Protein AF-T0T9R7-F1 (afdb_monomer_lite)

pLDDT: mean 91.89, std 12.06, range [46.31, 98.69]

Secondary structure (DSSP, 8-state):
--------------PPPP-PPPPPTHHHHHHHHHHHHHS-TTSS-SHHHHHHHHHHTTTBS-THHHHHHHTTS-GGGS-SHHHHHHHHHHTBTB-HHHHHHHHTTS-GGGS-SHHHHHHHHHHTBTB-HHHHHHHTSSS-GGGS-SHHHHHHHHHHTBSEE-HHHHHHHT-STTTT-SHHHHHHHHHHHEEPPPHHHHTT-

Radius of gyration: 20.6 Å; chains: 1; bounding box: 51×52×62 Å

Structure (mmCIF, N/CA/C/O backbone):
data_AF-T0T9R7-F1
#
_entry.id   AF-T0T9R7-F1
#
loop_
_atom_site.group_PDB
_atom_site.id
_atom_site.type_symbol
_atom_site.label_atom_id
_atom_site.label_alt_id
_atom_site.label_comp_id
_atom_site.label_asym_id
_atom_site.label_entity_id
_atom_site.label_seq_id
_atom_site.pdbx_PDB_ins_code
_atom_site.Cartn_x
_atom_site.Cartn_y
_atom_site.Cartn_z
_atom_site.occupancy
_atom_site.B_iso_or_equiv
_atom_site.auth_seq_id
_atom_site.auth_comp_id
_atom_site.auth_asym_id
_atom_site.auth_atom_id
_atom_site.pdbx_PDB_model_num
ATOM 1 N N . MET A 1 1 ? -34.522 -37.144 38.563 1.00 46.31 1 MET A N 1
ATOM 2 C CA . MET A 1 1 ? -33.228 -36.904 37.881 1.00 46.31 1 MET A CA 1
ATOM 3 C C . MET A 1 1 ? -33.306 -37.429 36.455 1.00 46.31 1 MET A C 1
ATOM 5 O O . MET A 1 1 ? -33.154 -38.627 36.286 1.00 46.31 1 MET A O 1
ATOM 9 N N . LYS A 1 2 ? -33.627 -36.584 35.468 1.00 49.97 2 LYS A N 1
ATOM 10 C CA . LYS A 1 2 ? -33.541 -36.841 34.011 1.00 49.97 2 LYS A CA 1
ATOM 11 C C . LYS A 1 2 ? -34.218 -35.650 33.333 1.00 49.97 2 LYS A C 1
ATOM 13 O O . LYS A 1 2 ? -35.428 -35.674 33.268 1.00 49.97 2 LYS A O 1
ATOM 18 N N . PHE A 1 3 ? -33.479 -34.595 32.991 1.00 49.88 3 PHE A N 1
ATOM 19 C CA . PHE A 1 3 ? -33.819 -33.540 32.008 1.00 49.88 3 PHE A CA 1
ATOM 20 C C . PHE A 1 3 ? -32.770 -32.426 32.149 1.00 49.88 3 PHE A C 1
ATOM 22 O O . PHE A 1 3 ? -33.043 -31.376 32.715 1.00 49.88 3 PHE A O 1
ATOM 29 N N . LEU A 1 4 ? -31.522 -32.691 31.747 1.00 50.97 4 LEU A N 1
ATOM 30 C CA . LEU A 1 4 ? -30.461 -31.671 31.783 1.00 50.97 4 LEU A CA 1
ATOM 31 C C . LEU A 1 4 ? -29.309 -31.976 30.810 1.00 50.97 4 LEU A C 1
ATOM 33 O O . LEU A 1 4 ? -28.155 -31.745 31.128 1.00 50.97 4 LEU A O 1
ATOM 37 N N . ILE A 1 5 ? -29.593 -32.550 29.635 1.00 56.38 5 ILE A N 1
ATOM 38 C CA . ILE A 1 5 ? -28.586 -32.744 28.575 1.00 56.38 5 ILE A CA 1
ATOM 39 C C . ILE A 1 5 ? -29.310 -32.733 27.220 1.00 56.38 5 ILE A C 1
ATOM 41 O O . ILE A 1 5 ? -29.723 -33.797 26.782 1.00 56.38 5 ILE A O 1
ATOM 45 N N . ALA A 1 6 ? -29.541 -31.571 26.590 1.00 51.66 6 ALA A N 1
ATOM 46 C CA . ALA A 1 6 ? -29.865 -31.483 25.144 1.00 51.66 6 ALA A CA 1
ATOM 47 C C . ALA A 1 6 ? -30.000 -30.040 24.595 1.00 51.66 6 ALA A C 1
ATOM 49 O O . ALA A 1 6 ? -30.774 -29.801 23.674 1.00 51.66 6 ALA A O 1
ATOM 50 N N . THR A 1 7 ? -29.259 -29.057 25.109 1.00 54.31 7 THR A N 1
ATOM 51 C CA . THR A 1 7 ? -29.208 -27.704 24.509 1.00 54.31 7 THR A CA 1
ATOM 52 C C . THR A 1 7 ? -27.769 -27.239 24.288 1.00 54.31 7 THR A C 1
ATOM 54 O O . THR A 1 7 ? -27.408 -26.105 24.565 1.00 54.31 7 THR A O 1
ATOM 57 N N . LEU A 1 8 ? -26.930 -28.117 23.727 1.00 52.34 8 LEU A N 1
ATOM 58 C CA . LEU A 1 8 ? -25.750 -27.710 22.953 1.00 52.34 8 LEU A CA 1
ATOM 59 C C . LEU A 1 8 ? -26.179 -27.558 21.484 1.00 52.34 8 LEU A C 1
ATOM 61 O O . LEU A 1 8 ? -25.795 -28.322 20.603 1.00 52.34 8 LEU A O 1
ATOM 65 N N . LEU A 1 9 ? -27.061 -26.589 21.233 1.00 50.84 9 LEU A N 1
ATOM 66 C CA . LEU A 1 9 ? -27.385 -26.144 19.882 1.00 50.84 9 LEU A CA 1
ATOM 67 C C . LEU A 1 9 ? -26.169 -25.391 19.339 1.00 50.84 9 LEU A C 1
ATOM 69 O O . LEU A 1 9 ? -25.950 -24.230 19.668 1.00 50.84 9 LEU A O 1
ATOM 73 N N . LEU A 1 10 ? -25.356 -26.129 18.581 1.00 51.09 10 LEU A N 1
ATOM 74 C CA . LEU A 1 10 ? -24.559 -25.715 17.424 1.00 51.09 10 LEU A CA 1
ATOM 75 C C . LEU A 1 10 ? -24.588 -24.203 17.139 1.00 51.09 10 LEU A C 1
ATOM 77 O O . LEU A 1 10 ? -25.210 -23.748 16.183 1.00 51.09 10 LEU A O 1
ATOM 81 N N . MET A 1 11 ? -23.859 -23.416 17.929 1.00 50.53 11 MET A N 1
ATOM 82 C CA . MET A 1 11 ? -23.422 -22.098 17.486 1.00 50.53 11 MET A CA 1
ATOM 83 C C . MET A 1 11 ? -22.267 -22.319 16.512 1.00 50.53 11 MET A C 1
ATOM 85 O O . MET A 1 11 ? -21.097 -22.189 16.868 1.00 50.53 11 MET A O 1
ATOM 89 N N . THR A 1 12 ? -22.584 -22.714 15.278 1.00 50.66 12 THR A N 1
ATOM 90 C CA . THR A 1 12 ? -21.639 -22.577 14.172 1.00 50.66 12 THR A CA 1
ATOM 91 C C . THR A 1 12 ? -21.455 -21.082 13.964 1.00 50.66 12 THR A C 1
ATOM 93 O O . THR A 1 12 ? -22.260 -20.436 13.293 1.00 50.66 12 THR A O 1
ATOM 96 N N . SER A 1 13 ? -20.448 -20.509 14.622 1.00 54.62 13 SER A N 1
ATOM 97 C CA . SER A 1 13 ? -20.018 -19.149 14.344 1.00 54.62 13 SER A CA 1
ATOM 98 C C . SER A 1 13 ? -19.694 -19.094 12.856 1.00 54.62 13 SER A C 1
ATOM 100 O O . SER A 1 13 ? -18.792 -19.777 12.371 1.00 54.62 13 SER A O 1
ATOM 102 N N . VAL A 1 14 ? -20.496 -18.338 12.108 1.00 59.19 14 VAL A N 1
ATOM 103 C CA . VAL A 1 14 ? -20.195 -18.001 10.720 1.00 59.19 14 VAL A CA 1
ATOM 104 C C . VAL A 1 14 ? -19.000 -17.062 10.797 1.00 59.19 14 VAL A C 1
ATOM 106 O O . VAL A 1 14 ? -19.153 -15.847 10.863 1.00 59.19 14 VAL A O 1
ATOM 109 N N . GLN A 1 15 ? -17.801 -17.628 10.933 1.00 64.56 15 GLN A N 1
ATOM 110 C CA . GLN A 1 15 ? -16.580 -16.843 10.907 1.00 64.56 15 GLN A CA 1
ATOM 111 C C . GLN A 1 15 ? -16.503 -16.221 9.520 1.00 64.56 15 GLN A C 1
ATOM 113 O O . GLN A 1 15 ? -16.544 -16.938 8.514 1.00 64.56 15 GLN A O 1
ATOM 118 N N . ALA A 1 16 ? -16.457 -14.891 9.458 1.00 71.94 16 ALA A N 1
ATOM 119 C CA . ALA A 1 16 ? -16.272 -14.222 8.188 1.00 71.94 16 ALA A CA 1
ATOM 120 C C . ALA A 1 16 ? -14.965 -14.731 7.561 1.00 71.94 16 ALA A C 1
ATOM 122 O O . ALA A 1 16 ? -13.929 -14.883 8.210 1.00 71.94 16 ALA A O 1
ATOM 123 N N . LYS A 1 17 ? -15.056 -15.110 6.289 1.00 88.25 17 LYS A N 1
ATOM 124 C CA . LYS A 1 17 ? -13.952 -15.697 5.538 1.00 88.25 17 LYS A CA 1
ATOM 125 C C . LYS A 1 17 ? -13.263 -14.600 4.744 1.00 88.25 17 LYS A C 1
ATOM 127 O O . LYS A 1 17 ? -13.929 -13.705 4.229 1.00 88.25 17 LYS A O 1
ATOM 132 N N . PHE A 1 18 ? -11.946 -14.705 4.600 1.00 92.81 18 PHE A N 1
ATOM 133 C CA . PHE A 1 18 ? -11.208 -13.860 3.673 1.00 92.81 18 PHE A CA 1
ATOM 134 C C . PHE A 1 18 ? -11.757 -14.002 2.242 1.00 92.81 18 PHE A C 1
ATOM 136 O O . PHE A 1 18 ? -11.912 -15.111 1.720 1.00 92.81 18 PHE A O 1
ATOM 143 N N . VAL A 1 19 ? -12.028 -12.865 1.608 1.00 92.88 19 VAL A N 1
ATOM 144 C CA . VAL A 1 19 ? -12.415 -12.742 0.204 1.00 92.88 19 VAL A CA 1
ATOM 145 C C . VAL A 1 19 ? -11.285 -12.042 -0.541 1.00 92.88 19 VAL A C 1
ATOM 147 O O . VAL A 1 19 ? -11.005 -10.867 -0.299 1.00 92.88 19 VAL A O 1
ATOM 150 N N . ALA A 1 20 ? -10.638 -12.767 -1.453 1.00 93.19 20 ALA A N 1
ATOM 151 C CA . ALA A 1 20 ? -9.596 -12.202 -2.301 1.00 93.19 20 ALA A CA 1
ATOM 152 C C . ALA A 1 20 ? -10.182 -11.135 -3.246 1.00 93.19 20 ALA A C 1
ATOM 154 O O . ALA A 1 20 ? -11.250 -11.361 -3.827 1.00 93.19 20 ALA A O 1
ATOM 155 N N . PRO A 1 21 ? -9.507 -9.987 -3.436 1.00 94.12 21 PRO A N 1
ATOM 156 C CA . PRO A 1 21 ? -9.936 -9.009 -4.422 1.00 94.12 21 PRO A CA 1
ATOM 157 C C . PRO A 1 21 ? -9.775 -9.579 -5.836 1.00 94.12 21 PRO A C 1
ATOM 159 O O . PRO A 1 21 ? -8.849 -10.337 -6.122 1.00 94.12 21 PRO A O 1
ATOM 162 N N . THR A 1 22 ? -10.669 -9.187 -6.740 1.00 95.50 22 THR A N 1
ATOM 163 C CA . THR A 1 22 ? -10.522 -9.504 -8.165 1.00 95.50 22 THR A CA 1
ATOM 164 C C . THR A 1 22 ? -9.550 -8.515 -8.797 1.00 95.50 22 THR A C 1
ATOM 166 O O . THR A 1 22 ? -9.776 -7.309 -8.727 1.00 95.50 22 THR A O 1
ATOM 169 N N . ILE A 1 23 ? -8.477 -9.019 -9.408 1.00 96.12 23 ILE A N 1
ATOM 170 C CA . ILE A 1 23 ? -7.501 -8.191 -10.123 1.00 96.12 23 ILE A CA 1
ATOM 171 C C . ILE A 1 23 ? -7.988 -7.970 -11.560 1.00 96.12 23 ILE A C 1
ATOM 173 O O . ILE A 1 23 ? -8.184 -8.958 -12.274 1.00 96.12 23 ILE A O 1
ATOM 177 N N . PRO A 1 24 ? -8.163 -6.714 -12.011 1.00 96.38 24 PRO A N 1
ATOM 178 C CA . PRO A 1 24 ? -8.510 -6.435 -13.401 1.00 96.38 24 PRO A CA 1
ATOM 179 C C . PRO A 1 24 ? -7.382 -6.887 -14.336 1.00 96.38 24 PRO A C 1
ATOM 181 O O . PRO A 1 24 ? -6.232 -6.476 -14.173 1.00 96.38 24 PRO A O 1
ATOM 184 N N . GLN A 1 25 ? -7.687 -7.746 -15.312 1.00 94.19 25 GLN A N 1
ATOM 185 C CA . GLN A 1 25 ? -6.666 -8.313 -16.206 1.00 94.19 25 GLN A CA 1
ATOM 186 C C . GLN A 1 25 ? -5.979 -7.231 -17.050 1.00 94.19 25 GLN A C 1
ATOM 188 O O . GLN A 1 25 ? -4.781 -7.302 -17.326 1.00 94.19 25 GLN A O 1
ATOM 193 N N . GLU A 1 26 ? -6.720 -6.189 -17.423 1.00 96.69 26 GLU A N 1
ATOM 194 C CA . GLU A 1 26 ? -6.222 -5.055 -18.191 1.00 96.69 26 GLU A CA 1
ATOM 195 C C . GLU A 1 26 ? -5.182 -4.221 -17.435 1.00 96.69 26 GLU A C 1
ATOM 197 O O . GLU A 1 26 ? -4.376 -3.531 -18.069 1.00 96.69 26 GLU A O 1
ATOM 202 N N . ASN A 1 27 ? -5.157 -4.289 -16.099 1.00 97.19 27 ASN A N 1
ATOM 203 C CA . ASN A 1 27 ? -4.234 -3.488 -15.304 1.00 97.19 27 ASN A CA 1
ATOM 204 C C . ASN A 1 27 ? -2.782 -3.908 -15.512 1.00 97.19 27 ASN A C 1
ATOM 206 O O . ASN A 1 27 ? -1.918 -3.040 -15.481 1.00 97.19 27 ASN A O 1
ATOM 210 N N . SER A 1 28 ? -2.492 -5.182 -15.786 1.00 95.69 28 SER A N 1
ATOM 211 C CA . SER A 1 28 ? -1.112 -5.607 -16.044 1.00 95.69 28 SER A CA 1
ATOM 212 C C . SER A 1 28 ? -0.545 -4.980 -17.317 1.00 95.69 28 SER A C 1
ATOM 214 O O . SER A 1 28 ? 0.561 -4.443 -17.288 1.00 95.69 28 SER A O 1
ATOM 216 N N . ARG A 1 29 ? -1.327 -4.942 -18.407 1.00 96.88 29 ARG A N 1
ATOM 217 C CA . ARG A 1 29 ? -0.909 -4.272 -19.650 1.00 96.88 29 ARG A CA 1
ATOM 218 C C . ARG A 1 29 ? -0.758 -2.765 -19.450 1.00 96.88 29 ARG A C 1
ATOM 220 O O . ARG A 1 29 ? 0.258 -2.194 -19.824 1.00 96.88 29 ARG A O 1
ATOM 227 N N . ARG A 1 30 ? -1.746 -2.126 -18.819 1.00 98.12 30 ARG A N 1
ATOM 228 C CA . ARG A 1 30 ? -1.724 -0.678 -18.559 1.00 98.12 30 ARG A CA 1
ATOM 229 C C . ARG A 1 30 ? -0.603 -0.271 -17.600 1.00 98.12 30 ARG A C 1
ATOM 231 O O . ARG A 1 30 ? -0.053 0.815 -17.739 1.00 98.12 30 ARG A O 1
ATOM 238 N N . CYS A 1 31 ? -0.266 -1.124 -16.634 1.00 98.25 31 CYS A N 1
ATOM 239 C CA . CYS A 1 31 ? 0.893 -0.940 -15.769 1.00 98.25 31 CYS A CA 1
ATOM 240 C C . CYS A 1 31 ? 2.182 -0.972 -16.586 1.00 98.25 31 CYS A C 1
ATOM 242 O O . CYS A 1 31 ? 2.976 -0.046 -16.474 1.00 98.25 31 CYS A O 1
ATOM 244 N N . PHE A 1 32 ? 2.357 -1.985 -17.440 1.00 97.31 32 PHE A N 1
ATOM 245 C CA . PHE A 1 32 ? 3.536 -2.099 -18.296 1.00 97.31 32 PHE A CA 1
ATOM 246 C C . PHE A 1 32 ? 3.708 -0.859 -19.182 1.00 97.31 32 PHE A C 1
ATOM 248 O O . PHE A 1 32 ? 4.764 -0.232 -19.168 1.00 97.31 32 PHE A O 1
ATOM 255 N N . GLU A 1 33 ? 2.643 -0.452 -19.880 1.00 96.31 33 GLU A N 1
ATOM 256 C CA . GLU A 1 33 ? 2.626 0.759 -20.709 1.00 96.31 33 GLU A CA 1
ATOM 257 C C . GLU A 1 33 ? 2.997 2.004 -19.889 1.00 96.31 33 GLU A C 1
ATOM 259 O O . GLU A 1 33 ? 3.862 2.779 -20.294 1.00 96.31 33 GLU A O 1
ATOM 264 N N . LYS A 1 34 ? 2.396 2.169 -18.701 1.00 95.56 34 LYS A N 1
ATOM 265 C CA . LYS A 1 34 ? 2.687 3.287 -17.796 1.00 95.56 34 LYS A CA 1
ATOM 266 C C . LYS A 1 34 ? 4.157 3.304 -17.369 1.00 95.56 34 LYS A C 1
ATOM 268 O O . LYS A 1 34 ? 4.785 4.355 -17.453 1.00 95.56 34 LYS A O 1
ATOM 273 N N . VAL A 1 35 ? 4.700 2.170 -16.928 1.00 95.56 35 VAL A N 1
ATOM 274 C CA . VAL A 1 35 ? 6.087 2.064 -16.453 1.00 95.56 35 VAL A CA 1
ATOM 275 C C . VAL A 1 35 ? 7.066 2.369 -17.581 1.00 95.56 35 VAL A C 1
ATOM 277 O O . VAL A 1 35 ? 7.875 3.280 -17.442 1.00 95.56 35 VAL A O 1
ATOM 280 N N . CYS A 1 36 ? 6.941 1.696 -18.725 1.00 94.38 36 CYS A N 1
ATOM 281 C CA . CYS A 1 36 ? 7.883 1.862 -19.833 1.00 94.38 36 CYS A CA 1
ATOM 282 C C . CYS A 1 36 ? 7.772 3.234 -20.513 1.00 94.38 36 CYS A C 1
ATOM 284 O O . CYS A 1 36 ? 8.760 3.737 -21.031 1.00 94.38 36 CYS A O 1
ATOM 286 N N . SER A 1 37 ? 6.604 3.888 -20.466 1.00 92.00 37 SER A N 1
ATOM 287 C CA . SER A 1 37 ? 6.465 5.278 -20.934 1.00 92.00 37 SER A CA 1
ATOM 288 C C . SER A 1 37 ? 7.128 6.311 -20.015 1.00 92.00 37 SER A C 1
ATOM 290 O O . SER A 1 37 ? 7.405 7.426 -20.453 1.00 92.00 37 SER A O 1
ATOM 292 N N . GLY A 1 38 ? 7.338 5.961 -18.741 1.00 86.56 38 GLY A N 1
ATOM 293 C CA . GLY A 1 38 ? 7.901 6.848 -17.725 1.00 86.56 38 GLY A CA 1
ATOM 294 C C . GLY A 1 38 ? 9.406 6.696 -17.510 1.00 86.56 38 GLY A C 1
ATOM 295 O O . GLY A 1 38 ? 9.972 7.512 -16.788 1.00 86.56 38 GLY A O 1
ATOM 296 N N . LEU A 1 39 ? 10.023 5.669 -18.096 1.00 88.25 39 LEU A N 1
ATOM 297 C CA . LEU A 1 39 ? 11.459 5.410 -18.036 1.00 88.25 39 LEU A CA 1
ATOM 298 C C . LEU A 1 39 ? 12.186 6.049 -19.228 1.00 88.25 39 LEU A C 1
ATOM 300 O O . LEU A 1 39 ? 11.568 6.491 -20.203 1.00 88.25 39 LEU A O 1
ATOM 304 N N . SER A 1 40 ? 13.515 6.126 -19.151 1.00 82.50 40 SER A N 1
ATOM 305 C CA . SER A 1 40 ? 14.319 6.628 -20.266 1.00 82.50 40 SER A CA 1
ATOM 306 C C . SER A 1 40 ? 14.184 5.718 -21.499 1.00 82.50 40 SER A C 1
ATOM 308 O O . SER A 1 40 ? 13.897 4.533 -21.381 1.00 82.50 40 SER A O 1
ATOM 310 N N . ARG A 1 41 ? 14.439 6.235 -22.714 1.00 71.94 41 ARG A N 1
ATOM 311 C CA . ARG A 1 41 ? 14.354 5.438 -23.968 1.00 71.94 41 ARG A CA 1
ATOM 312 C C . ARG A 1 41 ? 15.257 4.194 -23.984 1.00 71.94 41 ARG A C 1
ATOM 314 O O . ARG A 1 41 ? 15.108 3.341 -24.862 1.00 71.94 41 ARG A O 1
ATOM 321 N N . HIS A 1 42 ? 16.232 4.139 -23.082 1.00 75.12 42 HIS A N 1
ATOM 322 C CA . HIS A 1 42 ? 17.170 3.034 -22.967 1.00 75.12 42 HIS A CA 1
ATOM 323 C C . HIS A 1 42 ? 16.707 1.942 -22.002 1.00 75.12 42 HIS A C 1
ATOM 325 O O . HIS A 1 42 ? 17.267 0.859 -22.061 1.00 75.12 42 HIS A O 1
ATOM 331 N N . GLU A 1 43 ? 15.679 2.199 -21.198 1.00 81.44 43 GLU A N 1
ATOM 332 C CA . GLU A 1 43 ? 15.109 1.250 -20.248 1.00 81.44 43 GLU A CA 1
ATOM 333 C C . GLU A 1 43 ? 13.763 0.732 -20.775 1.00 81.44 43 GLU A C 1
ATOM 335 O O . GLU A 1 43 ? 12.976 1.471 -21.369 1.00 81.44 43 GLU A O 1
ATOM 340 N N . CYS A 1 44 ? 13.481 -0.551 -20.552 1.00 87.25 44 CYS A N 1
ATOM 341 C CA . CYS A 1 44 ? 12.349 -1.275 -21.137 1.00 87.25 44 CYS A CA 1
ATOM 342 C C . CYS A 1 44 ? 12.462 -1.472 -22.663 1.00 87.25 44 CYS A C 1
ATOM 344 O O . CYS A 1 44 ? 11.473 -1.436 -23.399 1.00 87.25 44 CYS A O 1
ATOM 346 N N . ASN A 1 45 ? 13.677 -1.726 -23.149 1.00 89.62 45 ASN A N 1
ATOM 347 C CA . ASN A 1 45 ? 13.918 -2.158 -24.531 1.00 89.62 45 ASN A CA 1
ATOM 348 C C . ASN A 1 45 ? 14.633 -3.516 -24.613 1.00 89.62 45 ASN A C 1
ATOM 350 O O . ASN A 1 45 ? 14.565 -4.172 -25.655 1.00 89.62 45 ASN A O 1
ATOM 354 N N . ASP A 1 46 ? 15.254 -3.959 -23.516 1.00 94.38 46 ASP A N 1
ATOM 355 C CA . ASP A 1 46 ? 15.847 -5.279 -23.406 1.00 94.38 46 ASP A CA 1
ATOM 356 C C . ASP A 1 46 ? 14.809 -6.313 -22.948 1.00 94.38 46 ASP A C 1
ATOM 358 O O . ASP A 1 46 ? 13.860 -6.030 -22.206 1.00 94.38 46 ASP A O 1
ATOM 362 N N . ARG A 1 47 ? 14.985 -7.554 -23.402 1.00 94.44 47 ARG A N 1
ATOM 363 C CA . ARG A 1 47 ? 14.075 -8.657 -23.089 1.00 94.44 47 ARG A CA 1
ATOM 364 C C . ARG A 1 47 ? 13.973 -8.917 -21.583 1.00 94.44 47 ARG A C 1
ATOM 366 O O . ARG A 1 47 ? 12.879 -9.233 -21.103 1.00 94.44 47 ARG A O 1
ATOM 373 N N . ASP A 1 48 ? 15.076 -8.809 -20.851 1.00 96.44 48 ASP A N 1
ATOM 374 C CA . ASP A 1 48 ? 15.109 -9.046 -19.411 1.00 96.44 48 ASP A CA 1
ATOM 375 C C . ASP A 1 48 ? 14.426 -7.904 -18.652 1.00 96.44 48 ASP A C 1
ATOM 377 O O . ASP A 1 48 ? 13.651 -8.159 -17.728 1.00 96.44 48 ASP A O 1
ATOM 381 N N . GLU A 1 49 ? 14.613 -6.656 -19.079 1.00 95.38 49 GLU A N 1
ATOM 382 C CA . GLU A 1 49 ? 13.913 -5.493 -18.518 1.00 95.38 49 GLU A CA 1
ATOM 383 C C . GLU A 1 49 ? 12.402 -5.601 -18.715 1.00 95.38 49 GLU A C 1
ATOM 385 O O . GLU A 1 49 ? 11.638 -5.508 -17.751 1.00 95.38 49 GLU A O 1
ATOM 390 N N . VAL A 1 50 ? 11.966 -5.893 -19.944 1.00 95.75 50 VAL A N 1
ATOM 391 C CA . VAL A 1 50 ? 10.553 -6.108 -20.279 1.00 95.75 50 VAL A CA 1
ATOM 392 C C . VAL A 1 50 ? 9.954 -7.198 -19.395 1.00 95.75 50 VAL A C 1
ATOM 394 O O . VAL A 1 50 ? 8.867 -7.024 -18.840 1.00 95.75 50 VAL A O 1
ATOM 397 N N . ARG A 1 51 ? 10.668 -8.314 -19.203 1.00 96.81 51 ARG A N 1
ATOM 398 C CA . ARG A 1 51 ? 10.217 -9.405 -18.331 1.00 96.81 51 ARG A CA 1
ATOM 399 C C . ARG A 1 51 ? 10.064 -8.947 -16.880 1.00 96.81 51 ARG A C 1
ATOM 401 O O . ARG A 1 51 ? 9.064 -9.288 -16.251 1.00 96.81 51 ARG A O 1
ATOM 408 N N . ARG A 1 52 ? 11.028 -8.191 -16.349 1.00 97.44 52 ARG A N 1
ATOM 409 C CA . ARG A 1 52 ? 11.002 -7.681 -14.967 1.00 97.44 52 ARG A CA 1
ATOM 410 C C . ARG A 1 52 ? 9.851 -6.702 -14.741 1.00 97.44 52 ARG A C 1
ATOM 412 O O . ARG A 1 52 ? 9.183 -6.799 -13.713 1.00 97.44 52 ARG A O 1
ATOM 419 N N . VAL A 1 53 ? 9.585 -5.812 -15.700 1.00 97.19 53 VAL A N 1
ATOM 420 C CA . VAL A 1 53 ? 8.438 -4.891 -15.642 1.00 97.19 53 VAL A CA 1
ATOM 421 C C . VAL A 1 53 ? 7.125 -5.665 -15.697 1.00 97.19 53 VAL A C 1
ATOM 423 O O . VAL A 1 53 ? 6.251 -5.436 -14.865 1.00 97.19 53 VAL A O 1
ATOM 426 N N . MET A 1 54 ? 6.988 -6.618 -16.622 1.00 96.81 54 MET A N 1
ATOM 427 C CA . MET A 1 54 ? 5.781 -7.444 -16.730 1.00 96.81 54 MET A CA 1
ATOM 428 C C . MET A 1 54 ? 5.498 -8.227 -15.442 1.00 96.81 54 MET A C 1
ATOM 430 O O . MET A 1 54 ? 4.349 -8.281 -15.009 1.00 96.81 54 MET A O 1
ATOM 434 N N . ASP A 1 55 ? 6.534 -8.783 -14.806 1.00 97.12 55 ASP A N 1
ATOM 435 C CA . ASP A 1 55 ? 6.425 -9.479 -13.518 1.00 97.12 55 ASP A CA 1
ATOM 436 C C . ASP A 1 55 ? 5.978 -8.539 -12.382 1.00 97.12 55 ASP A C 1
ATOM 438 O O . ASP A 1 55 ? 5.018 -8.835 -11.663 1.00 97.12 55 ASP A O 1
ATOM 442 N N . ALA A 1 56 ? 6.595 -7.358 -12.267 1.00 97.75 56 ALA A N 1
ATOM 443 C CA . ALA A 1 56 ? 6.201 -6.344 -11.286 1.00 97.75 56 ALA A CA 1
ATOM 444 C C . ALA A 1 56 ? 4.754 -5.860 -11.496 1.00 97.75 56 ALA A C 1
ATOM 446 O O . ALA A 1 56 ? 4.000 -5.676 -10.538 1.00 97.75 56 ALA A O 1
ATOM 447 N N . CYS A 1 57 ? 4.334 -5.732 -12.753 1.00 98.06 57 CYS A N 1
ATOM 448 C CA . CYS A 1 57 ? 2.991 -5.322 -13.149 1.00 98.06 57 CYS A CA 1
ATOM 449 C C . CYS A 1 57 ? 1.921 -6.417 -13.010 1.00 98.06 57 CYS A C 1
ATOM 451 O O . CYS A 1 57 ? 0.752 -6.199 -13.354 1.00 98.06 57 CYS A O 1
ATOM 453 N N . THR A 1 58 ? 2.263 -7.591 -12.481 1.00 95.69 58 THR A N 1
ATOM 454 C CA . THR A 1 58 ? 1.243 -8.552 -12.053 1.00 95.69 58 THR A CA 1
ATOM 455 C C . THR A 1 58 ? 0.464 -8.002 -10.854 1.00 95.69 58 THR A C 1
ATOM 457 O O . THR A 1 58 ? 0.973 -7.187 -10.090 1.00 95.69 58 THR A O 1
ATOM 460 N N . ARG A 1 59 ? -0.792 -8.440 -10.680 1.00 96.44 59 ARG A N 1
ATOM 461 C CA . ARG A 1 59 ? -1.571 -8.230 -9.436 1.00 96.44 59 ARG A CA 1
ATOM 462 C C . ARG A 1 59 ? -1.849 -6.767 -9.072 1.00 96.44 59 ARG A C 1
ATOM 464 O O . ARG A 1 59 ? -2.069 -6.430 -7.909 1.00 96.44 59 ARG A O 1
ATOM 471 N N . GLN A 1 60 ? -1.873 -5.891 -10.068 1.00 97.81 60 GLN A N 1
ATOM 472 C CA . GLN A 1 60 ? -2.152 -4.474 -9.869 1.00 97.81 60 GLN A CA 1
ATOM 473 C C . GLN A 1 60 ? -3.654 -4.256 -9.677 1.00 97.81 60 GLN A C 1
ATOM 475 O O . GLN A 1 60 ? -4.437 -4.346 -10.625 1.00 97.81 60 GLN A O 1
ATOM 480 N N . LEU A 1 61 ? -4.063 -3.982 -8.439 1.00 97.12 61 LEU A N 1
ATOM 481 C CA . LEU A 1 61 ? -5.467 -3.738 -8.113 1.00 97.12 61 LEU A CA 1
ATOM 482 C C . LEU A 1 61 ? -5.916 -2.346 -8.582 1.00 97.12 61 LEU A C 1
ATOM 484 O O . LEU A 1 61 ? -6.981 -2.217 -9.181 1.00 97.12 61 LEU A O 1
ATOM 488 N N . ASP A 1 62 ? -5.090 -1.324 -8.354 1.00 97.50 62 ASP A N 1
ATOM 489 C CA . ASP A 1 62 ? -5.346 0.054 -8.771 1.00 97.50 62 ASP A CA 1
ATOM 490 C C . ASP A 1 62 ? -4.038 0.756 -9.173 1.00 97.50 62 ASP A C 1
ATOM 492 O O . ASP A 1 62 ? -3.131 0.962 -8.365 1.00 97.50 62 ASP A O 1
ATOM 496 N N . LEU A 1 63 ? -3.950 1.166 -10.441 1.00 97.81 63 LEU A N 1
ATOM 497 C CA . LEU A 1 63 ? -2.761 1.816 -11.003 1.00 97.81 63 LEU A CA 1
ATOM 498 C C . LEU A 1 63 ? -2.522 3.232 -10.474 1.00 97.81 63 LEU A C 1
ATOM 500 O O . LEU A 1 63 ? -1.453 3.792 -10.730 1.00 97.81 63 LEU A O 1
ATOM 504 N N . ARG A 1 64 ? -3.492 3.820 -9.761 1.00 98.31 64 ARG A N 1
ATOM 505 C CA . ARG A 1 64 ? -3.322 5.115 -9.092 1.00 98.31 64 ARG A CA 1
ATOM 506 C C . ARG A 1 64 ? -2.367 5.022 -7.902 1.00 98.31 64 ARG A C 1
ATOM 508 O O . ARG A 1 64 ? -1.867 6.051 -7.471 1.00 98.31 64 ARG A O 1
ATOM 515 N N . CYS A 1 65 ? -2.071 3.822 -7.390 1.00 98.44 65 CYS A N 1
ATOM 516 C CA . CYS A 1 65 ? -1.105 3.639 -6.303 1.00 98.44 65 CYS A CA 1
ATOM 517 C C . CYS A 1 65 ? 0.287 4.097 -6.752 1.00 98.44 65 CYS A C 1
ATOM 519 O O . CYS A 1 65 ? 0.944 4.854 -6.046 1.00 98.44 65 CYS A O 1
ATOM 521 N N . ILE A 1 66 ? 0.671 3.729 -7.978 1.00 98.25 66 ILE A N 1
ATOM 522 C CA . ILE A 1 66 ? 1.940 4.132 -8.590 1.00 98.25 66 ILE A CA 1
ATOM 523 C C . ILE A 1 66 ? 1.999 5.659 -8.738 1.00 98.25 66 ILE A C 1
ATOM 525 O O . ILE A 1 66 ? 3.016 6.268 -8.422 1.00 98.25 66 ILE A O 1
ATOM 529 N N . ASP A 1 67 ? 0.905 6.295 -9.168 1.00 97.69 67 ASP A N 1
ATOM 530 C CA . ASP A 1 67 ? 0.859 7.758 -9.318 1.00 97.69 67 ASP A CA 1
ATOM 531 C C . ASP A 1 67 ? 0.959 8.467 -7.962 1.00 97.69 67 ASP A C 1
ATOM 533 O O . ASP A 1 67 ? 1.700 9.439 -7.826 1.00 97.69 67 ASP A O 1
ATOM 537 N N . LEU A 1 68 ? 0.248 7.963 -6.946 1.00 97.81 68 LEU A N 1
ATOM 538 C CA . LEU A 1 68 ? 0.314 8.489 -5.584 1.00 97.81 68 LEU A CA 1
ATOM 539 C C . LEU A 1 68 ? 1.722 8.360 -5.007 1.00 97.81 68 LEU A C 1
ATOM 541 O O . LEU A 1 68 ? 2.206 9.323 -4.422 1.00 97.81 68 LEU A O 1
ATOM 545 N N . ALA A 1 69 ? 2.388 7.223 -5.203 1.00 97.75 69 ALA A N 1
ATOM 546 C CA . ALA A 1 69 ? 3.770 7.022 -4.786 1.00 97.75 69 ALA A CA 1
ATOM 547 C C . ALA A 1 69 ? 4.707 8.047 -5.442 1.00 97.75 69 ALA A C 1
ATOM 549 O O . ALA A 1 69 ? 5.355 8.828 -4.750 1.00 97.75 69 ALA A O 1
ATOM 550 N N . LYS A 1 70 ? 4.694 8.142 -6.778 1.00 96.88 70 LYS A N 1
ATOM 551 C CA . LYS A 1 70 ? 5.547 9.084 -7.523 1.00 96.88 70 LYS A CA 1
ATOM 552 C C . LYS A 1 70 ? 5.255 10.547 -7.186 1.00 96.88 70 LYS A C 1
ATOM 554 O O . LYS A 1 70 ? 6.164 11.364 -7.226 1.00 96.88 70 LYS A O 1
ATOM 559 N N . SER A 1 71 ? 4.014 10.889 -6.827 1.00 96.69 71 SER A N 1
ATOM 560 C CA . SER A 1 71 ? 3.640 12.261 -6.444 1.00 96.69 71 SER A CA 1
ATOM 561 C C . SER A 1 71 ? 4.271 12.745 -5.135 1.00 96.69 71 SER A C 1
ATOM 563 O O . SER A 1 71 ? 4.237 13.942 -4.851 1.00 96.69 71 SER A O 1
ATOM 565 N N . LYS A 1 72 ? 4.802 11.822 -4.327 1.00 97.00 72 LYS A N 1
ATOM 566 C CA . LYS A 1 72 ? 5.465 12.113 -3.052 1.00 97.00 72 LYS A CA 1
ATOM 567 C C . LYS A 1 72 ? 6.982 12.166 -3.152 1.00 97.00 72 LYS A C 1
ATOM 569 O O . LYS A 1 72 ? 7.629 12.693 -2.258 1.00 97.00 72 LYS A O 1
ATOM 574 N N . LEU A 1 73 ? 7.519 11.668 -4.256 1.00 96.62 73 LEU A N 1
ATOM 575 C CA . LEU A 1 73 ? 8.941 11.516 -4.477 1.00 96.62 73 LEU A CA 1
ATOM 576 C C . LEU A 1 73 ? 9.459 12.602 -5.414 1.00 96.62 73 LEU A C 1
ATOM 578 O O . LEU A 1 73 ? 8.769 13.043 -6.340 1.00 96.62 73 LEU A O 1
ATOM 582 N N . SER A 1 74 ? 10.711 13.004 -5.211 1.00 94.75 74 SER A N 1
ATOM 583 C CA . SER A 1 74 ? 11.425 13.753 -6.242 1.00 94.75 74 SER A CA 1
ATOM 584 C C . SER A 1 74 ? 11.652 12.852 -7.461 1.00 94.75 74 SER A C 1
ATOM 586 O O . SER A 1 74 ? 11.745 11.634 -7.328 1.00 94.75 74 SER A O 1
ATOM 588 N N . SER A 1 75 ? 11.777 13.421 -8.660 1.00 92.69 75 SER A N 1
ATOM 589 C CA . SER A 1 75 ? 12.045 12.620 -9.864 1.00 92.69 75 SER A CA 1
ATOM 590 C C . SER A 1 75 ? 13.362 11.843 -9.812 1.00 92.69 75 SER A C 1
ATOM 592 O O . SER A 1 75 ? 13.534 10.926 -10.603 1.00 92.69 75 SER A O 1
ATOM 594 N N . TYR A 1 76 ? 14.287 12.221 -8.925 1.00 91.56 76 TYR A N 1
ATOM 595 C CA . TYR A 1 76 ? 15.559 11.527 -8.729 1.00 91.56 76 TYR A CA 1
ATOM 596 C C . TYR A 1 76 ? 15.430 10.236 -7.909 1.00 91.56 76 TYR A C 1
ATOM 598 O O . TYR A 1 76 ? 16.356 9.449 -7.936 1.00 91.56 76 TYR A O 1
ATOM 606 N N . GLU A 1 77 ? 14.311 10.027 -7.209 1.00 93.00 77 GLU A N 1
ATOM 607 C CA . GLU A 1 77 ? 14.037 8.833 -6.383 1.00 93.00 77 GLU A CA 1
ATOM 608 C C . GLU A 1 77 ? 13.320 7.718 -7.174 1.00 93.00 77 GLU A C 1
ATOM 610 O O . GLU A 1 77 ? 12.895 6.711 -6.609 1.00 93.00 77 GLU A O 1
ATOM 615 N N . TYR A 1 78 ? 13.041 7.948 -8.461 1.00 92.44 78 TYR A N 1
ATOM 616 C CA . TYR A 1 78 ? 12.378 6.971 -9.333 1.00 92.44 78 TYR A CA 1
ATOM 617 C C . TYR A 1 78 ? 12.838 7.060 -10.793 1.00 92.44 78 TYR A C 1
ATOM 619 O O . TYR A 1 78 ? 12.064 6.777 -11.713 1.00 92.44 78 TYR A O 1
ATOM 627 N N . ASN A 1 79 ? 14.067 7.504 -11.036 1.00 90.50 79 ASN A N 1
ATOM 628 C CA . ASN A 1 79 ? 14.607 7.621 -12.392 1.00 90.50 79 ASN A CA 1
ATOM 629 C C . ASN A 1 79 ? 15.353 6.364 -12.849 1.00 90.50 79 ASN A C 1
ATOM 631 O O . ASN A 1 79 ? 15.647 6.272 -14.039 1.00 90.50 79 ASN A O 1
ATOM 635 N N . GLU A 1 80 ? 15.618 5.412 -11.954 1.00 93.25 80 GLU A N 1
ATOM 636 C CA . GLU A 1 80 ? 16.198 4.120 -12.299 1.00 93.25 80 GLU A CA 1
ATOM 637 C C . GLU A 1 80 ? 15.122 3.030 -12.382 1.00 93.25 80 GLU A C 1
ATOM 639 O O . GLU A 1 80 ? 14.194 2.955 -11.567 1.00 93.25 80 GLU A O 1
ATOM 644 N N . LEU A 1 81 ? 15.277 2.097 -13.329 1.00 94.88 81 LEU A N 1
ATOM 645 C CA . LEU A 1 81 ? 14.385 0.942 -13.465 1.00 94.88 81 LEU A CA 1
ATOM 646 C C . LEU A 1 81 ? 14.168 0.193 -12.136 1.00 94.88 81 LEU A C 1
ATOM 648 O O . LEU A 1 81 ? 13.051 -0.242 -11.862 1.00 94.88 81 LEU A O 1
ATOM 652 N N . ASN A 1 82 ? 15.201 0.021 -11.306 1.00 96.31 82 ASN A N 1
ATOM 653 C CA . ASN A 1 82 ? 15.075 -0.700 -10.033 1.00 96.31 82 ASN A CA 1
ATO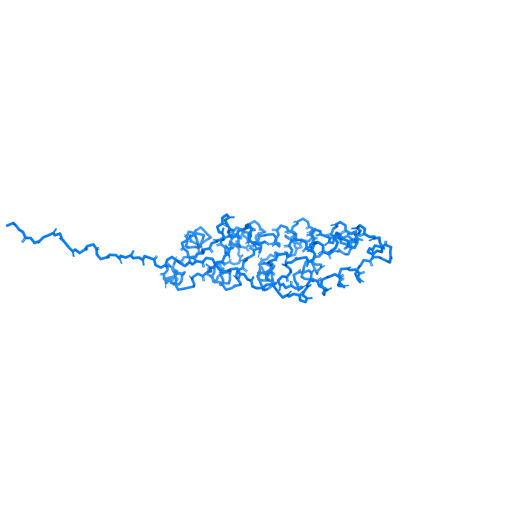M 654 C C . ASN A 1 82 ? 14.126 0.005 -9.055 1.00 96.31 82 ASN A C 1
ATOM 656 O O . ASN A 1 82 ? 13.234 -0.648 -8.515 1.00 96.31 82 ASN A O 1
ATOM 660 N N . GLU A 1 83 ? 14.259 1.320 -8.903 1.00 96.81 83 GLU A N 1
ATOM 661 C CA . GLU A 1 83 ? 13.423 2.146 -8.026 1.00 96.81 83 GLU A CA 1
ATOM 662 C C . GLU A 1 83 ? 11.958 2.111 -8.477 1.00 96.81 83 GLU A C 1
ATOM 664 O O . GLU A 1 83 ? 11.036 1.885 -7.688 1.00 96.81 83 GLU A O 1
ATOM 669 N N . VAL A 1 84 ? 11.726 2.234 -9.789 1.00 97.19 84 VAL A N 1
ATOM 670 C CA . VAL A 1 84 ? 10.376 2.133 -10.355 1.00 97.19 84 VAL A CA 1
ATOM 671 C C . VAL A 1 84 ? 9.783 0.745 -10.118 1.00 97.19 84 VAL A C 1
ATOM 673 O O . VAL A 1 84 ? 8.601 0.632 -9.783 1.00 97.19 84 VAL A O 1
ATOM 676 N N . LEU A 1 85 ? 10.575 -0.321 -10.253 1.00 98.00 85 LEU A N 1
ATOM 677 C CA . LEU A 1 85 ? 10.113 -1.678 -9.963 1.00 98.00 85 LEU A CA 1
ATOM 678 C C . LEU A 1 85 ? 9.776 -1.870 -8.478 1.00 98.00 85 LEU A C 1
ATOM 680 O O . LEU A 1 85 ? 8.823 -2.595 -8.189 1.00 98.00 85 LEU A O 1
ATOM 684 N N . GLU A 1 86 ? 10.498 -1.238 -7.551 1.00 98.38 86 GLU A N 1
ATOM 685 C CA . GLU A 1 86 ? 10.168 -1.254 -6.119 1.00 98.38 86 GLU A CA 1
ATOM 686 C C . GLU A 1 86 ? 8.814 -0.591 -5.848 1.00 98.38 86 GLU A C 1
ATOM 688 O O . GLU A 1 86 ? 7.940 -1.203 -5.226 1.00 98.38 86 GLU A O 1
ATOM 693 N N . ILE A 1 87 ? 8.571 0.592 -6.425 1.00 98.50 87 ILE A N 1
ATOM 694 C CA . ILE A 1 87 ? 7.272 1.274 -6.335 1.00 98.50 87 ILE A CA 1
ATOM 695 C C . ILE A 1 87 ? 6.157 0.380 -6.888 1.00 98.50 87 ILE A C 1
ATOM 697 O O . ILE A 1 87 ? 5.151 0.142 -6.218 1.00 98.50 87 ILE A O 1
ATOM 701 N N . VAL A 1 88 ? 6.328 -0.149 -8.101 1.00 98.44 88 VAL A N 1
ATOM 702 C CA . VAL A 1 88 ? 5.301 -0.958 -8.777 1.00 98.44 88 VAL A CA 1
ATOM 703 C C . VAL A 1 88 ? 4.982 -2.229 -7.989 1.00 98.44 88 VAL A C 1
ATOM 705 O O . VAL A 1 88 ? 3.808 -2.585 -7.852 1.00 98.44 88 VAL A O 1
ATOM 708 N N . LYS A 1 89 ? 6.002 -2.904 -7.446 1.00 98.50 89 LYS A N 1
ATOM 709 C CA . LYS A 1 89 ? 5.819 -4.108 -6.625 1.00 98.50 89 LYS A CA 1
ATOM 710 C C . LYS A 1 89 ? 5.118 -3.799 -5.306 1.00 98.50 89 LYS A C 1
ATOM 712 O O . LYS A 1 89 ? 4.197 -4.531 -4.954 1.00 98.50 89 LYS A O 1
ATOM 717 N N . SER A 1 90 ? 5.473 -2.701 -4.637 1.00 98.56 90 SER A N 1
ATOM 718 C CA . SER A 1 90 ? 4.805 -2.289 -3.391 1.00 98.56 90 SER A CA 1
ATOM 719 C C . SER A 1 90 ? 3.313 -1.975 -3.590 1.00 98.56 90 SER A C 1
ATOM 721 O O . SER A 1 90 ? 2.518 -2.096 -2.665 1.00 98.56 90 SER A O 1
ATOM 723 N N . CYS A 1 91 ? 2.893 -1.645 -4.817 1.00 98.69 91 CYS A N 1
ATOM 724 C CA . CYS A 1 91 ? 1.494 -1.398 -5.179 1.00 98.69 91 CYS A CA 1
ATOM 725 C C . CYS A 1 91 ? 0.668 -2.657 -5.523 1.00 98.69 91 CYS A C 1
ATOM 727 O O . CYS A 1 91 ? -0.531 -2.552 -5.815 1.00 98.69 91 CYS A O 1
ATOM 729 N N . GLN A 1 92 ? 1.252 -3.858 -5.492 1.00 98.00 92 GLN A N 1
ATOM 730 C CA . GLN A 1 92 ? 0.509 -5.093 -5.756 1.00 98.00 92 GLN A CA 1
ATOM 731 C C . GLN A 1 92 ? -0.575 -5.320 -4.698 1.00 98.00 92 GLN A C 1
ATOM 733 O O . GLN A 1 92 ? -0.325 -5.234 -3.500 1.00 98.00 92 GLN A O 1
ATOM 738 N N . TYR A 1 93 ? -1.798 -5.634 -5.138 1.00 97.88 93 TYR A N 1
ATOM 739 C CA . TYR A 1 93 ? -2.971 -5.789 -4.267 1.00 97.88 93 TYR A CA 1
ATOM 740 C C . TYR A 1 93 ? -3.325 -4.560 -3.404 1.00 97.88 93 TYR A C 1
ATOM 742 O O . TYR A 1 93 ? -4.107 -4.675 -2.454 1.00 97.88 93 TYR A O 1
ATOM 750 N N . VAL A 1 94 ? -2.798 -3.380 -3.737 1.00 98.38 94 VAL A N 1
ATOM 751 C CA . VAL A 1 94 ? -3.057 -2.141 -3.001 1.00 98.38 94 VAL A CA 1
ATOM 752 C C . VAL A 1 94 ? -4.240 -1.391 -3.603 1.00 98.38 94 VAL A C 1
ATOM 754 O O . VAL A 1 94 ? -4.306 -1.134 -4.805 1.00 98.38 94 VAL A O 1
ATOM 757 N N . ASN A 1 95 ? -5.186 -1.000 -2.748 1.00 98.00 95 ASN A N 1
ATOM 758 C CA . ASN A 1 95 ? -6.239 -0.064 -3.123 1.00 98.00 95 ASN A CA 1
ATOM 759 C C . ASN A 1 95 ? -5.750 1.372 -2.898 1.00 98.00 95 ASN A C 1
ATOM 761 O O . ASN A 1 95 ? -5.469 1.766 -1.765 1.00 98.00 95 ASN A O 1
ATOM 765 N N . SER A 1 96 ? -5.701 2.184 -3.953 1.00 98.19 96 SER A N 1
ATOM 766 C CA . SER A 1 96 ? -5.156 3.545 -3.875 1.00 98.19 96 SER A CA 1
ATOM 767 C C . SER A 1 96 ? -5.930 4.472 -2.942 1.00 98.19 96 SER A C 1
ATOM 769 O O . SER A 1 96 ? -5.344 5.406 -2.405 1.00 98.19 96 SER A O 1
ATOM 771 N N . ASN A 1 97 ? -7.219 4.216 -2.690 1.00 98.38 97 ASN A N 1
ATOM 772 C CA . ASN A 1 97 ? -7.969 5.006 -1.713 1.00 98.38 97 ASN A CA 1
ATOM 773 C C . ASN A 1 97 ? -7.438 4.771 -0.288 1.00 98.38 97 ASN A C 1
ATOM 775 O O . ASN A 1 97 ? -7.425 5.709 0.504 1.00 98.38 97 ASN A O 1
ATOM 779 N N . SER A 1 98 ? -6.987 3.551 0.037 1.00 98.12 98 SER A N 1
ATOM 780 C CA . SER A 1 98 ? -6.360 3.247 1.331 1.00 98.12 98 SER A CA 1
ATOM 781 C C . SER A 1 98 ? -5.064 4.038 1.496 1.00 98.12 98 SER A C 1
ATOM 783 O O . SER A 1 98 ? -4.922 4.753 2.483 1.00 98.12 98 SER A O 1
ATOM 785 N N . VAL A 1 99 ? -4.185 4.009 0.487 1.00 98.38 99 VAL A N 1
ATOM 786 C CA . VAL A 1 99 ? -2.929 4.784 0.482 1.00 98.38 99 VAL A CA 1
ATOM 787 C C . VAL A 1 99 ? -3.202 6.280 0.595 1.00 98.38 99 VAL A C 1
ATOM 789 O O . VAL A 1 99 ? -2.592 6.946 1.420 1.00 98.38 99 VAL A O 1
ATOM 792 N N . TYR A 1 100 ? -4.158 6.814 -0.169 1.00 98.38 100 TYR A N 1
ATOM 793 C CA . TYR A 1 100 ? -4.530 8.227 -0.091 1.00 98.38 100 TYR A CA 1
ATOM 794 C C . TYR A 1 100 ? -4.966 8.638 1.324 1.00 98.38 100 TYR A C 1
ATOM 796 O O . TYR A 1 100 ? -4.518 9.659 1.841 1.00 98.38 100 TYR A O 1
ATOM 804 N N . MET A 1 101 ? -5.808 7.830 1.979 1.00 98.00 101 MET A N 1
ATOM 805 C CA . MET A 1 101 ? -6.220 8.103 3.359 1.00 98.00 101 MET A CA 1
ATOM 806 C C . MET A 1 101 ? -5.049 8.015 4.337 1.00 98.00 101 MET A C 1
ATOM 808 O O . MET A 1 101 ? -4.965 8.844 5.236 1.00 98.00 101 MET A O 1
ATOM 812 N N . MET A 1 102 ? -4.145 7.052 4.162 1.00 98.12 102 MET A N 1
ATOM 813 C CA . MET A 1 102 ? -2.933 6.932 4.974 1.00 98.12 102 MET A CA 1
ATOM 814 C C . MET A 1 102 ? -2.031 8.164 4.806 1.00 98.12 102 MET A C 1
ATOM 816 O O . MET A 1 102 ? -1.715 8.821 5.789 1.00 98.12 102 MET A O 1
ATOM 820 N N . GLN A 1 103 ? -1.727 8.561 3.567 1.00 97.75 103 GLN A N 1
ATOM 821 C CA . GLN A 1 103 ? -0.937 9.759 3.261 1.00 97.75 103 GLN A CA 1
ATOM 822 C C . GLN A 1 103 ? -1.574 11.047 3.798 1.00 97.75 103 GLN A C 1
ATOM 824 O O . GLN A 1 103 ? -0.857 11.964 4.167 1.00 97.75 103 GLN A O 1
ATOM 829 N N . SER A 1 104 ? -2.909 11.136 3.859 1.00 96.81 104 SER A N 1
ATOM 830 C CA . SER A 1 104 ? -3.605 12.321 4.391 1.00 96.81 104 SER A CA 1
ATOM 831 C C . SER A 1 104 ? -3.421 12.541 5.896 1.00 96.81 104 SER A C 1
ATOM 833 O O . SER A 1 104 ? -3.781 13.602 6.402 1.00 96.81 104 SER A O 1
ATOM 835 N N . ARG A 1 105 ? -2.902 11.536 6.611 1.00 96.88 105 ARG A N 1
ATOM 836 C CA . ARG A 1 105 ? -2.573 11.622 8.037 1.00 96.88 105 ARG A CA 1
ATOM 837 C C . ARG A 1 105 ? -1.120 12.000 8.290 1.00 96.88 105 ARG A C 1
ATOM 839 O O . ARG A 1 105 ? -0.819 12.501 9.359 1.00 96.88 105 ARG A O 1
ATOM 846 N N . LEU A 1 106 ? -0.266 11.794 7.297 1.00 97.38 106 LEU A N 1
ATOM 847 C CA . LEU A 1 106 ? 1.168 11.984 7.406 1.00 97.38 106 LEU A CA 1
ATOM 848 C C . LEU A 1 106 ? 1.561 13.378 6.930 1.00 97.38 106 LEU A C 1
ATOM 850 O O . LEU A 1 106 ? 0.998 13.919 5.970 1.00 97.38 106 LEU A O 1
ATOM 854 N N . SER A 1 107 ? 2.565 13.953 7.587 1.00 96.25 107 SER A N 1
ATOM 855 C CA . SER A 1 107 ? 3.236 15.130 7.047 1.00 96.25 107 SER A CA 1
ATOM 856 C C . SER A 1 107 ? 3.974 14.763 5.754 1.00 96.25 107 SER A C 1
ATOM 858 O O . SER A 1 107 ? 4.265 13.597 5.492 1.00 96.25 107 SER A O 1
ATOM 860 N N . SER A 1 108 ? 4.326 15.753 4.932 1.00 94.25 108 SER A N 1
ATOM 861 C CA . SER A 1 108 ? 5.167 15.481 3.761 1.00 94.25 108 SER A CA 1
ATOM 862 C C . SER A 1 108 ? 6.546 14.937 4.133 1.00 94.25 108 SER A C 1
ATOM 864 O O . SER A 1 108 ? 7.165 14.320 3.284 1.00 94.25 108 SER A O 1
ATOM 866 N N . TYR A 1 109 ? 7.031 15.178 5.356 1.00 94.75 109 TYR A N 1
ATOM 867 C CA . TYR A 1 109 ? 8.342 14.706 5.805 1.00 94.75 109 TYR A CA 1
ATOM 868 C C . TYR A 1 109 ? 8.373 13.218 6.155 1.00 94.75 109 TYR A C 1
ATOM 870 O O . TYR A 1 109 ? 9.454 12.659 6.161 1.00 94.75 109 TYR A O 1
ATOM 878 N N . GLU A 1 110 ? 7.219 12.602 6.420 1.00 95.94 110 GLU A N 1
ATOM 879 C CA . GLU A 1 110 ? 7.096 11.174 6.771 1.00 95.94 110 GLU A CA 1
ATOM 880 C C . GLU A 1 110 ? 7.059 10.245 5.546 1.00 95.94 110 GLU A C 1
ATOM 882 O O . GLU A 1 110 ? 6.997 9.022 5.685 1.00 95.94 110 GLU A O 1
ATOM 887 N N . ILE A 1 111 ? 6.924 10.831 4.351 1.00 95.81 111 ILE A N 1
ATOM 888 C CA . ILE A 1 111 ? 6.715 10.126 3.082 1.00 95.81 111 ILE A CA 1
ATOM 889 C C . ILE A 1 111 ? 7.381 10.875 1.923 1.00 95.81 111 ILE A C 1
ATOM 891 O O . ILE A 1 111 ? 6.737 11.093 0.896 1.00 95.81 111 ILE A O 1
ATOM 895 N N . ASN A 1 112 ? 8.622 11.334 2.083 1.00 95.69 112 ASN A N 1
ATOM 896 C CA . ASN A 1 112 ? 9.346 12.051 1.020 1.00 95.69 112 ASN A CA 1
ATOM 897 C C . ASN A 1 112 ? 10.492 11.254 0.390 1.00 95.69 112 ASN A C 1
ATOM 899 O O . ASN A 1 112 ? 11.042 11.722 -0.611 1.00 95.69 112 ASN A O 1
ATOM 903 N N . ASP A 1 113 ? 10.808 10.071 0.915 1.00 97.62 113 ASP A N 1
ATOM 904 C CA . ASP A 1 113 ? 11.805 9.177 0.333 1.00 97.62 113 ASP A CA 1
ATOM 905 C C . ASP A 1 113 ? 11.201 7.863 -0.184 1.00 97.62 113 ASP A C 1
ATOM 907 O O . ASP A 1 113 ? 10.085 7.450 0.175 1.00 97.62 113 ASP A O 1
ATOM 911 N N . LEU A 1 114 ? 11.937 7.208 -1.087 1.00 97.75 114 LEU A N 1
ATOM 912 C CA . LEU A 1 114 ? 11.500 5.968 -1.723 1.00 97.75 114 LEU A CA 1
ATOM 913 C C . LEU A 1 114 ? 11.168 4.872 -0.698 1.00 97.75 114 LEU A C 1
ATOM 915 O O . LEU A 1 114 ? 10.168 4.163 -0.851 1.00 97.75 114 LEU A O 1
ATOM 919 N N . ASN A 1 115 ? 11.976 4.734 0.356 1.00 98.31 115 ASN A N 1
ATOM 920 C CA . ASN A 1 115 ? 11.813 3.688 1.360 1.00 98.31 115 ASN A CA 1
ATOM 921 C C . ASN A 1 115 ? 10.526 3.876 2.169 1.00 98.31 115 ASN A C 1
ATOM 923 O O . ASN A 1 115 ? 9.792 2.912 2.392 1.00 98.31 115 ASN A O 1
ATOM 927 N N . GLU A 1 116 ? 10.228 5.100 2.590 1.00 98.31 116 GLU A N 1
ATOM 928 C CA . GLU A 1 116 ? 9.014 5.462 3.319 1.00 98.31 116 GLU A CA 1
ATOM 929 C C . GLU A 1 116 ? 7.759 5.184 2.492 1.00 98.31 116 GLU A C 1
ATOM 931 O O . GLU A 1 116 ? 6.821 4.535 2.970 1.00 98.31 116 GLU A O 1
ATOM 936 N N . VAL A 1 117 ? 7.762 5.603 1.224 1.00 98.38 117 VAL A N 1
ATOM 937 C CA . VAL A 1 117 ? 6.646 5.380 0.296 1.00 98.38 117 VAL A CA 1
ATOM 938 C C . VAL A 1 117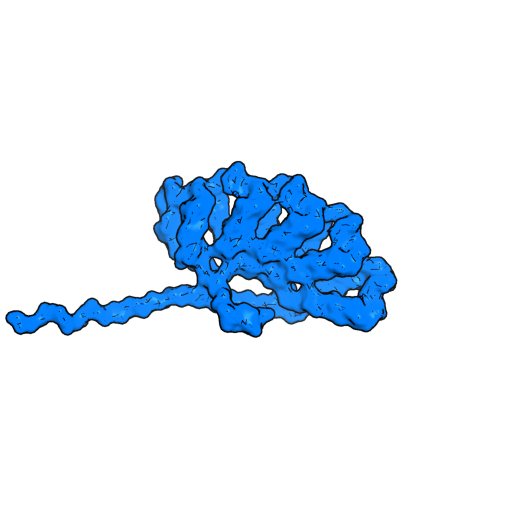 ? 6.417 3.888 0.055 1.00 98.38 117 VAL A C 1
ATOM 940 O O . VAL A 1 117 ? 5.276 3.422 0.141 1.00 98.38 117 VAL A O 1
ATOM 943 N N . VAL A 1 118 ? 7.480 3.116 -0.185 1.00 98.56 118 VAL A N 1
ATOM 944 C CA . VAL A 1 118 ? 7.399 1.653 -0.335 1.00 98.56 118 VAL A CA 1
ATOM 945 C C . VAL A 1 118 ? 6.860 1.010 0.944 1.00 98.56 118 VAL A C 1
ATOM 947 O O . VAL A 1 118 ? 5.907 0.232 0.889 1.00 98.56 118 VAL A O 1
ATOM 950 N N . ARG A 1 119 ? 7.372 1.395 2.121 1.00 98.38 119 ARG A N 1
ATOM 951 C CA . ARG A 1 119 ? 6.912 0.876 3.422 1.00 98.38 119 ARG A CA 1
ATOM 952 C C . ARG A 1 119 ? 5.448 1.194 3.711 1.00 98.38 119 ARG A C 1
ATOM 954 O O . ARG A 1 119 ? 4.790 0.404 4.402 1.00 98.38 119 ARG A O 1
ATOM 961 N N . LEU A 1 120 ? 4.952 2.338 3.242 1.00 98.62 120 LEU A N 1
ATOM 962 C CA . LEU A 1 120 ? 3.548 2.723 3.343 1.00 98.62 120 LEU A CA 1
ATOM 963 C C . LEU A 1 120 ? 2.671 1.857 2.428 1.00 98.62 120 LEU A C 1
ATOM 965 O O . LEU A 1 120 ? 1.659 1.320 2.881 1.00 98.62 120 LEU A O 1
ATOM 969 N N . ASN A 1 121 ? 3.073 1.695 1.165 1.00 98.56 121 ASN A N 1
ATOM 970 C CA . ASN A 1 121 ? 2.361 0.880 0.180 1.00 98.56 121 ASN A CA 1
ATOM 971 C C . ASN A 1 121 ? 2.293 -0.594 0.606 1.00 98.56 121 ASN A C 1
ATOM 973 O O . ASN A 1 121 ? 1.214 -1.185 0.591 1.00 98.56 121 ASN A O 1
ATOM 977 N N . ASP A 1 122 ? 3.401 -1.152 1.099 1.00 98.50 122 ASP A N 1
ATOM 978 C CA . ASP A 1 122 ? 3.459 -2.521 1.621 1.00 98.50 122 ASP A CA 1
ATOM 979 C C . ASP A 1 122 ? 2.489 -2.730 2.794 1.00 98.50 122 ASP A C 1
ATOM 981 O O . ASP A 1 122 ? 1.824 -3.763 2.897 1.00 98.50 122 ASP A O 1
ATOM 985 N N . ALA A 1 123 ? 2.352 -1.735 3.679 1.00 98.44 123 ALA A N 1
ATOM 986 C CA . ALA A 1 123 ? 1.372 -1.795 4.762 1.00 98.44 123 ALA A CA 1
ATOM 987 C C . ALA A 1 123 ? -0.076 -1.745 4.239 1.00 98.44 123 ALA A C 1
ATOM 989 O O . ALA A 1 123 ? -0.970 -2.329 4.855 1.00 98.44 123 ALA A O 1
ATOM 990 N N . ALA A 1 124 ? -0.304 -1.111 3.084 1.00 98.50 124 ALA A N 1
ATOM 991 C CA . ALA A 1 124 ? -1.600 -1.018 2.417 1.00 98.50 124 ALA A CA 1
ATOM 992 C C . ALA A 1 124 ? -1.999 -2.282 1.622 1.00 98.50 124 ALA A C 1
ATOM 994 O O . ALA A 1 124 ? -3.113 -2.339 1.084 1.00 98.50 124 ALA A O 1
ATOM 995 N N . TYR A 1 125 ? -1.142 -3.308 1.565 1.00 98.00 125 TYR A N 1
ATOM 996 C CA . TYR A 1 125 ? -1.429 -4.600 0.935 1.00 98.00 125 TYR A CA 1
ATOM 997 C C . TYR A 1 125 ? -2.744 -5.208 1.454 1.00 98.00 125 TYR A C 1
ATOM 999 O O . TYR A 1 125 ? -2.883 -5.485 2.643 1.00 98.00 125 TYR A O 1
ATOM 1007 N N . LEU A 1 126 ? -3.726 -5.430 0.568 1.00 97.69 126 LEU A N 1
ATOM 1008 C CA . LEU A 1 126 ? -5.066 -5.949 0.906 1.00 97.69 126 LEU A CA 1
ATOM 1009 C C . LEU A 1 126 ? -5.859 -5.120 1.935 1.00 97.69 126 LEU A C 1
ATOM 1011 O O . LEU A 1 126 ? -6.843 -5.611 2.498 1.00 97.69 126 LEU A O 1
ATOM 1015 N N . VAL A 1 127 ? -5.479 -3.864 2.179 1.00 98.25 127 VAL A N 1
ATOM 1016 C CA . VAL A 1 127 ? -6.210 -2.989 3.099 1.00 98.25 127 VAL A CA 1
ATOM 1017 C C . VAL A 1 127 ? -7.508 -2.520 2.461 1.00 98.25 127 VAL A C 1
ATOM 1019 O O . VAL A 1 127 ? -7.511 -1.847 1.426 1.00 98.25 127 VAL A O 1
ATOM 1022 N N . GLN A 1 128 ? -8.631 -2.813 3.117 1.00 96.88 128 GLN A N 1
ATOM 1023 C CA . GLN A 1 128 ? -9.932 -2.299 2.698 1.00 96.88 128 GLN A CA 1
ATOM 1024 C C . GLN A 1 128 ? -10.097 -0.831 3.124 1.00 96.88 128 GLN A C 1
ATOM 1026 O O . GLN A 1 128 ? -10.034 -0.545 4.324 1.00 96.88 128 GLN A O 1
ATOM 1031 N N . PRO A 1 129 ? -10.418 0.100 2.199 1.00 97.75 129 PRO A N 1
ATOM 1032 C CA . PRO A 1 129 ? -10.573 1.516 2.533 1.00 97.75 129 PRO A CA 1
ATOM 1033 C C . PRO A 1 129 ? -11.566 1.766 3.680 1.00 97.75 129 PRO A C 1
ATOM 1035 O O . PRO A 1 129 ? -11.327 2.581 4.567 1.00 97.75 129 PRO A O 1
ATOM 1038 N N . ASN A 1 130 ? -12.678 1.026 3.707 1.00 97.75 130 ASN A N 1
ATOM 1039 C CA . ASN A 1 130 ? -13.689 1.180 4.752 1.00 97.75 130 ASN A CA 1
ATOM 1040 C C . ASN A 1 130 ? -13.185 0.752 6.145 1.00 97.75 130 ASN A C 1
ATOM 1042 O O . ASN A 1 130 ? -13.611 1.334 7.139 1.00 97.75 130 ASN A O 1
ATOM 1046 N N . CYS A 1 131 ? -12.267 -0.220 6.217 1.00 98.38 131 CYS A N 1
ATOM 1047 C CA . CYS A 1 131 ? -11.637 -0.622 7.474 1.00 98.38 131 CYS A CA 1
ATOM 1048 C C . CYS A 1 131 ? -10.802 0.522 8.039 1.00 98.38 131 CYS A C 1
ATOM 1050 O O . CYS A 1 131 ? -11.085 1.009 9.130 1.00 98.38 131 CYS A O 1
ATOM 1052 N N . TYR A 1 132 ? -9.847 1.022 7.249 1.00 98.31 132 TYR A N 1
ATOM 1053 C CA . TYR A 1 132 ? -8.945 2.087 7.685 1.00 98.31 132 TYR A CA 1
ATOM 1054 C C . TYR A 1 132 ? -9.703 3.380 8.028 1.00 98.31 132 TYR A C 1
ATOM 1056 O O . TYR A 1 132 ? -9.438 4.030 9.041 1.00 98.31 132 TYR A O 1
ATOM 1064 N N . LYS A 1 133 ? -10.721 3.723 7.226 1.00 97.88 133 LYS A N 1
ATOM 1065 C CA . LYS A 1 133 ? -11.594 4.875 7.480 1.00 97.88 133 LYS A CA 1
ATOM 1066 C C . LYS A 1 133 ? -12.325 4.772 8.820 1.00 97.88 133 LYS A C 1
ATOM 1068 O O . LYS A 1 133 ? -12.426 5.773 9.519 1.00 97.88 133 LYS A O 1
ATOM 1073 N N . GLN A 1 134 ? -12.873 3.605 9.163 1.00 96.88 134 GLN A N 1
ATOM 1074 C CA . GLN A 1 134 ? -13.570 3.421 10.441 1.00 96.88 134 GLN A CA 1
ATOM 1075 C C . GLN A 1 134 ? -12.589 3.367 11.612 1.00 96.88 134 GLN A C 1
ATOM 1077 O O . GLN A 1 134 ? -12.828 4.042 12.609 1.00 96.88 134 GLN A O 1
ATOM 1082 N N . ALA A 1 135 ? -11.469 2.662 11.440 1.00 97.19 135 ALA A N 1
ATOM 1083 C CA . ALA A 1 135 ? -10.400 2.546 12.426 1.00 97.19 135 ALA A CA 1
ATOM 1084 C C . ALA A 1 135 ? -9.859 3.908 12.885 1.00 97.19 135 ALA A C 1
ATOM 1086 O O . ALA A 1 135 ? -9.603 4.111 14.064 1.00 97.19 135 ALA A O 1
ATOM 1087 N N . THR A 1 136 ? -9.732 4.858 11.959 1.00 97.06 136 THR A N 1
ATOM 1088 C CA . THR A 1 136 ? -9.156 6.186 12.227 1.00 97.06 136 THR A CA 1
ATOM 1089 C C . THR A 1 136 ? -10.197 7.282 12.462 1.00 97.06 136 THR A C 1
ATOM 1091 O O . THR A 1 136 ? -9.843 8.454 12.572 1.00 97.06 136 THR A O 1
ATOM 1094 N N . ARG A 1 137 ? -11.496 6.949 12.510 1.00 94.69 137 ARG A N 1
ATOM 1095 C CA . ARG A 1 137 ? -12.568 7.957 12.609 1.00 94.69 1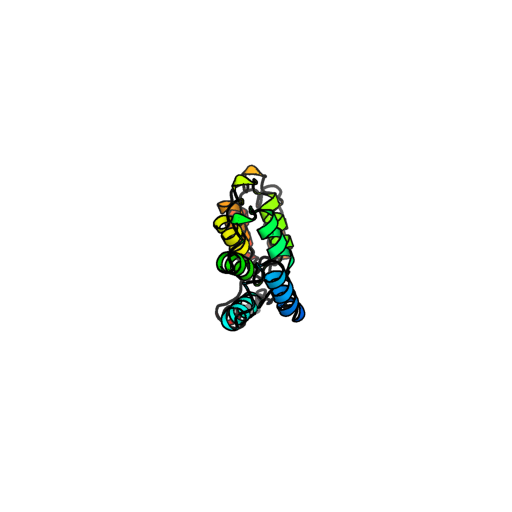37 ARG A CA 1
ATOM 1096 C C . ARG A 1 137 ? -12.589 8.674 13.959 1.00 94.69 137 ARG A C 1
ATOM 1098 O O . ARG A 1 137 ? -12.973 9.838 14.013 1.00 94.69 137 ARG A O 1
ATOM 1105 N N . HIS A 1 138 ? -12.248 7.952 15.022 1.00 92.06 138 HIS A N 1
ATOM 1106 C CA . HIS A 1 138 ? -12.332 8.423 16.406 1.00 92.06 138 HIS A CA 1
ATOM 1107 C C . HIS A 1 138 ? -10.976 8.803 17.003 1.00 92.06 138 HIS A C 1
ATOM 1109 O O . HIS A 1 138 ? -10.939 9.423 18.063 1.00 92.06 138 HIS A O 1
ATOM 1115 N N . LEU A 1 139 ? -9.894 8.486 16.292 1.00 94.75 139 LEU A N 1
ATOM 1116 C CA . LEU A 1 139 ? -8.540 8.889 16.641 1.00 94.75 139 LEU A CA 1
ATOM 1117 C C . LEU A 1 139 ? -8.327 10.356 16.270 1.00 94.75 139 LEU A C 1
ATOM 1119 O O . LEU A 1 139 ? -8.810 10.833 15.232 1.00 94.75 139 LEU A O 1
ATOM 1123 N N . ARG A 1 140 ? -7.615 11.084 17.125 1.00 95.00 140 ARG A N 1
ATOM 1124 C CA . ARG A 1 140 ? -7.202 12.458 16.843 1.00 95.00 140 ARG A CA 1
ATOM 1125 C C . ARG A 1 140 ? -6.067 12.424 15.829 1.00 95.00 140 ARG A C 1
ATOM 1127 O O . ARG A 1 140 ? -5.449 11.392 15.6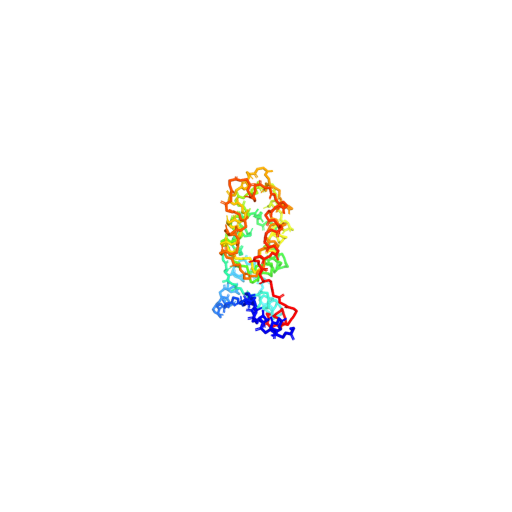03 1.00 95.00 140 ARG A O 1
ATOM 1134 N N . SER A 1 141 ? -5.804 13.555 15.181 1.00 92.88 141 SER A N 1
ATOM 1135 C CA . SER A 1 141 ? -4.744 13.619 14.169 1.00 92.88 141 SER A CA 1
ATOM 1136 C C . SER A 1 141 ? -3.377 13.243 14.736 1.00 92.88 141 SER A C 1
ATOM 1138 O O . SER A 1 141 ? -2.668 12.508 14.075 1.00 92.88 141 SER A O 1
ATOM 1140 N N . PHE A 1 142 ? -3.068 13.691 15.956 1.00 94.50 142 PHE A N 1
ATOM 1141 C CA . PHE A 1 142 ? -1.794 13.422 16.630 1.00 94.50 142 PHE A CA 1
ATOM 1142 C C . PHE A 1 142 ? -1.669 12.001 17.198 1.00 94.50 142 PHE A C 1
ATOM 1144 O O . PHE A 1 142 ? -0.635 11.663 17.748 1.00 94.50 142 PHE A O 1
ATOM 1151 N N . ASP A 1 143 ? -2.741 11.200 17.164 1.00 94.19 143 ASP A N 1
ATOM 1152 C CA . ASP A 1 143 ? -2.664 9.791 17.576 1.00 94.19 143 ASP A CA 1
ATOM 1153 C C . ASP A 1 143 ? -2.174 8.897 16.417 1.00 94.19 143 ASP A C 1
ATOM 1155 O O . ASP A 1 143 ? -2.024 7.689 16.600 1.00 94.19 143 ASP A O 1
ATOM 1159 N N . ILE A 1 144 ? -2.092 9.456 15.199 1.00 95.62 144 ILE A N 1
ATOM 1160 C CA . ILE A 1 144 ? -1.816 8.753 13.938 1.00 95.62 144 ILE A CA 1
ATOM 1161 C C . ILE A 1 144 ? -1.116 9.666 12.913 1.00 95.62 144 ILE A C 1
ATOM 1163 O O . ILE A 1 144 ? -1.473 9.633 11.730 1.00 95.62 144 ILE A O 1
ATOM 1167 N N . ASP A 1 145 ? -0.191 10.522 13.339 1.00 95.44 145 ASP A N 1
ATOM 1168 C CA . ASP A 1 145 ? 0.542 11.441 12.453 1.00 95.44 145 ASP A CA 1
ATOM 1169 C C . ASP A 1 145 ? 1.930 10.938 12.038 1.00 95.44 145 ASP A C 1
ATOM 1171 O O . ASP A 1 145 ? 2.505 11.488 11.094 1.00 95.44 145 ASP A O 1
ATOM 1175 N N . ASP A 1 146 ? 2.398 9.838 12.633 1.00 97.56 146 ASP A N 1
ATOM 1176 C CA . ASP A 1 146 ? 3.656 9.186 12.274 1.00 97.56 146 ASP A CA 1
ATOM 1177 C C . ASP 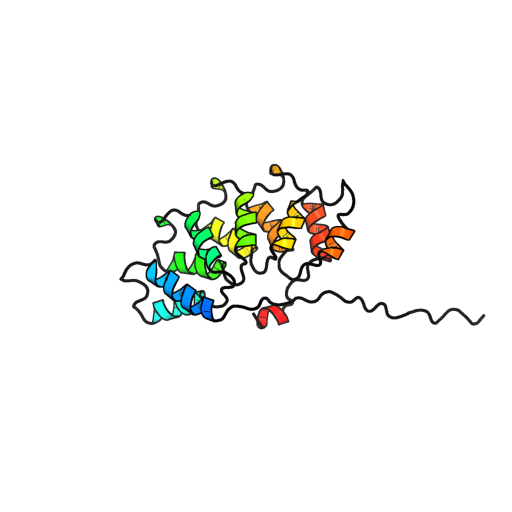A 1 146 ? 3.461 8.005 11.308 1.00 97.56 146 ASP A C 1
ATOM 1179 O O . ASP A 1 146 ? 2.496 7.225 11.387 1.00 97.56 146 ASP A O 1
ATOM 1183 N N . LEU A 1 147 ? 4.449 7.777 10.431 1.00 97.75 147 LEU A N 1
ATOM 1184 C CA . LEU A 1 147 ? 4.440 6.656 9.484 1.00 97.75 147 LEU A CA 1
ATOM 1185 C C . LEU A 1 147 ? 4.257 5.309 10.197 1.00 97.75 147 LEU A C 1
ATOM 1187 O O . LEU A 1 147 ? 3.583 4.410 9.688 1.00 97.75 147 LEU A O 1
ATOM 1191 N N . SER A 1 148 ? 4.862 5.143 11.374 1.00 97.75 148 SER A N 1
ATOM 1192 C CA . SER A 1 148 ? 4.779 3.893 12.132 1.00 97.75 148 SER A CA 1
ATOM 1193 C C . SER A 1 148 ? 3.356 3.589 12.623 1.00 97.75 148 SER A C 1
ATOM 1195 O O . SER A 1 148 ? 2.896 2.455 12.483 1.00 97.75 148 SER A O 1
ATOM 1197 N N . GLU A 1 149 ? 2.625 4.600 13.088 1.00 97.19 149 GLU A N 1
ATOM 1198 C CA . GLU A 1 149 ? 1.270 4.479 13.636 1.00 97.19 149 GLU A CA 1
ATOM 1199 C C . GLU A 1 149 ? 0.242 4.210 12.533 1.00 97.19 149 GLU A C 1
ATOM 1201 O O . GLU A 1 149 ? -0.587 3.296 12.629 1.00 97.19 149 GLU A O 1
ATOM 1206 N N . VAL A 1 150 ? 0.354 4.951 11.427 1.00 98.19 150 VAL A N 1
ATOM 1207 C CA . VAL A 1 150 ? -0.450 4.747 10.217 1.00 98.19 150 VAL A CA 1
ATOM 1208 C C . VAL A 1 150 ? -0.280 3.324 9.683 1.00 98.19 150 VAL A C 1
ATOM 1210 O O . VAL A 1 150 ? -1.269 2.649 9.368 1.00 98.19 150 VAL A O 1
ATOM 1213 N N . ARG A 1 151 ? 0.963 2.830 9.618 1.00 98.25 151 ARG A N 1
ATOM 1214 C CA . ARG A 1 151 ? 1.258 1.455 9.186 1.00 98.25 151 ARG A CA 1
ATOM 1215 C C . ARG A 1 151 ? 0.676 0.430 10.150 1.00 98.25 151 ARG A C 1
ATOM 1217 O O . ARG A 1 151 ? 0.070 -0.538 9.698 1.00 98.25 151 ARG A O 1
ATOM 1224 N N . ASP A 1 152 ? 0.803 0.648 11.451 1.00 97.56 152 ASP A N 1
ATOM 1225 C CA . ASP A 1 152 ? 0.288 -0.256 12.477 1.00 97.56 152 ASP A CA 1
ATOM 1226 C C . ASP A 1 152 ? -1.223 -0.489 12.362 1.00 97.56 152 ASP A C 1
ATOM 1228 O O . ASP A 1 152 ? -1.690 -1.625 12.493 1.00 97.56 152 ASP A O 1
ATOM 1232 N N . ILE A 1 153 ? -1.996 0.562 12.083 1.00 97.94 153 ILE A N 1
ATOM 1233 C CA . ILE A 1 153 ? -3.443 0.444 11.861 1.00 97.94 153 ILE A CA 1
ATOM 1234 C C . ILE A 1 153 ? -3.735 -0.211 10.509 1.00 97.94 153 ILE A C 1
ATOM 1236 O O . ILE A 1 153 ? -4.598 -1.088 10.426 1.00 97.94 153 ILE A O 1
ATOM 1240 N N . ALA A 1 154 ? -3.018 0.176 9.451 1.00 98.31 154 ALA A N 1
ATOM 1241 C CA . ALA A 1 154 ? -3.197 -0.400 8.121 1.00 98.31 154 ALA A CA 1
ATOM 1242 C C . ALA A 1 154 ? -2.966 -1.920 8.117 1.00 98.31 154 ALA A C 1
ATOM 1244 O O . ALA A 1 154 ? -3.800 -2.660 7.596 1.00 98.31 154 ALA A O 1
ATOM 1245 N N . LEU A 1 155 ? -1.918 -2.398 8.797 1.00 98.06 155 LEU A N 1
ATOM 1246 C CA . LEU A 1 155 ? -1.621 -3.826 8.952 1.00 98.06 155 LEU A CA 1
ATOM 1247 C C . LEU A 1 155 ? -2.772 -4.601 9.614 1.00 98.06 155 LEU A C 1
ATOM 1249 O O . LEU A 1 155 ? -3.043 -5.743 9.247 1.00 98.06 155 LEU A O 1
ATOM 1253 N N . MET A 1 156 ? -3.498 -3.980 10.547 1.00 97.69 156 MET A N 1
ATOM 1254 C CA . MET A 1 156 ? -4.676 -4.598 11.171 1.00 97.69 156 MET A CA 1
ATOM 1255 C C . MET A 1 156 ? -5.888 -4.662 10.237 1.00 97.69 156 MET A C 1
ATOM 1257 O O . MET A 1 156 ? -6.818 -5.415 10.506 1.00 97.69 156 MET A O 1
ATOM 1261 N N . CYS A 1 157 ? -5.883 -3.898 9.146 1.00 98.19 157 CYS A N 1
ATOM 1262 C CA . CYS A 1 157 ? -6.948 -3.838 8.150 1.00 98.19 157 CYS A CA 1
ATOM 1263 C C . CYS A 1 157 ? -6.689 -4.698 6.900 1.00 98.19 157 CYS A C 1
ATOM 1265 O O . CYS A 1 157 ? -7.455 -4.606 5.936 1.00 98.19 157 CYS A O 1
ATOM 1267 N N . GLN A 1 158 ? -5.646 -5.535 6.899 1.00 97.31 158 GLN A N 1
ATOM 1268 C CA . GLN A 1 158 ? -5.327 -6.433 5.786 1.00 97.31 158 GLN A CA 1
ATOM 1269 C C . GLN A 1 158 ? -6.271 -7.640 5.766 1.00 97.31 158 GLN A C 1
ATOM 1271 O O . GLN A 1 158 ? -6.091 -8.601 6.517 1.00 97.31 158 GLN A O 1
ATOM 1276 N N . GLY A 1 159 ? -7.278 -7.618 4.890 1.00 95.69 159 GLY A N 1
ATOM 1277 C CA . GLY A 1 159 ? -8.224 -8.724 4.757 1.00 95.69 159 GLY A CA 1
ATOM 1278 C C . GLY A 1 159 ? -9.668 -8.299 4.538 1.00 95.69 159 GLY A C 1
ATOM 1279 O O . GLY A 1 159 ? -9.961 -7.270 3.939 1.00 95.69 159 GLY A O 1
ATOM 1280 N N . THR A 1 160 ? -10.595 -9.139 4.997 1.00 96.19 160 THR A N 1
ATOM 1281 C CA . THR A 1 160 ? -12.038 -8.876 4.931 1.00 96.19 160 THR A CA 1
ATOM 1282 C C . THR A 1 160 ? -12.521 -8.263 6.235 1.00 96.19 160 THR A C 1
ATOM 1284 O O . THR A 1 160 ? -12.458 -8.906 7.281 1.00 96.19 160 THR A O 1
ATOM 1287 N N . PHE A 1 161 ? -12.991 -7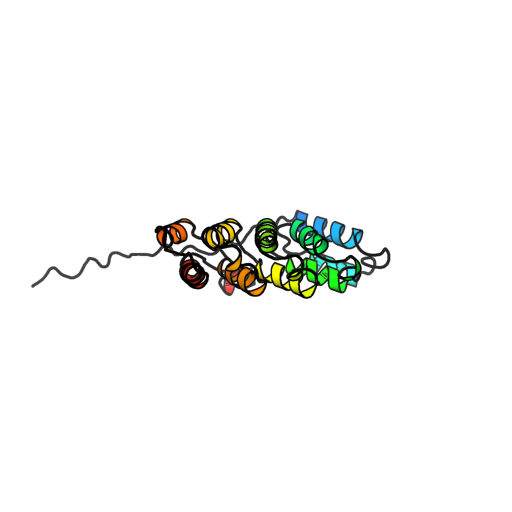.019 6.170 1.00 96.88 161 PHE A N 1
ATOM 1288 C CA . PHE A 1 161 ? -13.448 -6.260 7.328 1.00 96.88 161 PHE A CA 1
ATOM 1289 C C . PHE A 1 161 ? -14.947 -6.437 7.573 1.00 96.88 161 PHE A C 1
ATOM 1291 O O . PHE A 1 161 ? -15.784 -6.033 6.761 1.00 96.88 161 PHE A O 1
ATOM 1298 N N . ASP A 1 162 ? -15.291 -6.976 8.738 1.00 96.19 162 ASP A N 1
ATOM 1299 C CA . ASP A 1 162 ? -16.654 -7.000 9.249 1.00 96.19 162 ASP A CA 1
ATOM 1300 C C . ASP A 1 162 ? -16.981 -5.664 9.932 1.00 96.19 162 ASP A C 1
ATOM 1302 O O . ASP A 1 162 ? -16.740 -5.432 11.121 1.00 96.19 162 ASP A O 1
ATOM 1306 N N . SER A 1 163 ? -17.575 -4.762 9.150 1.00 95.62 163 SER A N 1
ATOM 1307 C CA . SER A 1 163 ? -17.983 -3.452 9.657 1.00 95.62 163 SER A CA 1
ATOM 1308 C C . SER A 1 163 ? -19.083 -3.514 10.725 1.00 95.62 163 SER A C 1
ATOM 1310 O O . SER A 1 163 ? -19.215 -2.573 11.507 1.00 95.62 163 SER A O 1
ATOM 1312 N N . TYR A 1 164 ? -19.897 -4.576 10.764 1.00 94.94 164 TYR A N 1
ATOM 1313 C CA . TYR A 1 164 ? -20.922 -4.741 11.795 1.00 94.94 164 TYR A CA 1
ATOM 1314 C C . TYR A 1 164 ? -20.283 -5.155 13.123 1.00 94.94 164 TYR A C 1
ATOM 1316 O O . TYR A 1 164 ? -20.583 -4.542 14.151 1.00 94.94 164 TYR A O 1
ATOM 1324 N N . CYS A 1 165 ? -19.339 -6.102 13.089 1.00 95.56 165 CYS A N 1
ATOM 1325 C CA . CYS A 1 165 ? -18.491 -6.444 14.231 1.00 95.56 165 CYS A CA 1
ATOM 1326 C C . CYS A 1 165 ? -17.809 -5.193 14.801 1.00 95.56 165 CYS A C 1
ATOM 1328 O O . CYS A 1 165 ? -17.958 -4.898 15.987 1.00 95.56 165 CYS A O 1
ATOM 1330 N N . TYR A 1 166 ? -17.140 -4.404 13.951 1.00 95.75 166 TYR A N 1
ATOM 1331 C CA . TYR A 1 166 ? -16.406 -3.221 14.407 1.00 95.75 166 TYR A CA 1
ATOM 1332 C C . TYR A 1 166 ? -17.323 -2.195 15.077 1.00 95.75 166 TYR A C 1
ATOM 1334 O O . TYR A 1 166 ? -17.054 -1.764 16.195 1.00 95.75 166 TYR A O 1
ATOM 1342 N N . ARG A 1 167 ? -18.458 -1.861 14.446 1.00 94.38 167 ARG A N 1
ATOM 1343 C CA . ARG A 1 167 ? -19.446 -0.939 15.033 1.00 94.38 167 ARG A CA 1
ATOM 1344 C C . ARG A 1 167 ? -20.029 -1.445 16.348 1.00 94.38 167 ARG A C 1
ATOM 1346 O O . ARG A 1 167 ? -20.369 -0.627 17.189 1.00 94.38 167 ARG A O 1
ATOM 1353 N N . THR A 1 168 ? -20.160 -2.758 16.519 1.00 94.50 168 THR A N 1
ATOM 1354 C CA . THR A 1 168 ? -20.668 -3.351 17.764 1.00 94.50 168 THR A CA 1
ATOM 1355 C C . THR A 1 168 ? -19.694 -3.110 18.918 1.00 94.50 168 THR A C 1
ATOM 1357 O O . THR A 1 168 ? -20.116 -2.700 19.999 1.00 94.50 168 THR A O 1
ATOM 1360 N N . TYR A 1 169 ? -18.395 -3.306 18.678 1.00 94.56 169 TYR A N 1
ATOM 1361 C CA . TYR A 1 169 ? -17.355 -3.081 19.685 1.00 94.56 169 TYR A CA 1
ATOM 1362 C C . TYR A 1 169 ? -17.006 -1.603 19.903 1.00 94.56 169 TYR A C 1
ATOM 1364 O O . TYR A 1 169 ? -16.661 -1.249 21.020 1.00 94.56 169 TYR A O 1
ATOM 1372 N N . CYS A 1 170 ? -17.123 -0.753 18.881 1.00 94.50 170 CYS A N 1
ATOM 1373 C CA . CYS A 1 170 ? -16.846 0.687 18.963 1.00 94.50 170 CYS A CA 1
ATOM 1374 C C . CYS A 1 170 ? -18.144 1.518 19.028 1.00 94.50 170 CYS A C 1
ATOM 1376 O O . CYS A 1 170 ? -18.287 2.522 18.326 1.00 94.50 170 CYS A O 1
ATOM 1378 N N . SER A 1 171 ? -19.149 1.048 19.777 1.00 87.06 171 SER A N 1
ATOM 1379 C CA . SER A 1 171 ? -20.495 1.647 19.777 1.00 87.06 171 SER A CA 1
ATOM 1380 C C . SER A 1 171 ? -20.659 2.801 20.769 1.00 87.06 171 SER A C 1
ATOM 1382 O O . SER A 1 171 ? -21.552 3.632 20.579 1.00 87.06 171 SER A O 1
ATOM 1384 N N . ARG A 1 172 ? -19.832 2.880 21.820 1.00 83.75 172 ARG A N 1
ATOM 1385 C CA . ARG A 1 172 ? -19.919 3.939 22.838 1.00 83.75 172 ARG A CA 1
ATOM 1386 C C . ARG A 1 172 ? -18.972 5.091 22.521 1.00 83.75 172 ARG A C 1
ATOM 1388 O O . ARG A 1 172 ? -17.983 4.932 21.821 1.00 83.75 172 ARG A O 1
ATOM 1395 N N . SER A 1 173 ? -19.260 6.264 23.087 1.00 69.12 173 SER A N 1
ATOM 1396 C CA . SER A 1 173 ? -18.489 7.501 22.869 1.00 69.12 173 SER A CA 1
ATOM 1397 C C . SER A 1 173 ? -17.021 7.426 23.293 1.00 69.12 173 SER A C 1
ATOM 1399 O O . SER A 1 173 ? -16.232 8.267 22.870 1.00 69.12 173 SER A O 1
ATOM 1401 N N . HIS A 1 174 ? -16.673 6.463 24.146 1.00 79.44 174 HIS A N 1
ATOM 1402 C CA . HIS A 1 174 ? -15.323 6.272 24.670 1.00 79.44 174 HIS A CA 1
ATOM 1403 C C . HIS A 1 174 ? -14.648 5.005 24.153 1.00 79.44 174 HIS A C 1
ATOM 1405 O O . HIS A 1 174 ? -13.499 4.794 24.501 1.00 79.44 174 HIS A O 1
ATOM 1411 N N . ASP A 1 175 ? -15.329 4.194 23.341 1.00 87.81 175 ASP A N 1
ATOM 1412 C CA . ASP A 1 175 ? -14.715 3.002 22.766 1.00 87.81 175 ASP A CA 1
ATOM 1413 C C . ASP A 1 175 ? -13.936 3.398 21.502 1.00 87.81 175 ASP A C 1
ATOM 1415 O O . ASP A 1 175 ? -14.442 4.150 20.661 1.00 87.81 175 ASP A O 1
ATOM 1419 N N . CYS A 1 176 ? -12.742 2.831 21.322 1.00 94.06 176 CYS A N 1
ATOM 1420 C CA . CYS A 1 176 ? -11.920 2.991 20.122 1.00 94.06 176 CYS A CA 1
ATOM 1421 C C . CYS A 1 176 ? -11.449 4.437 19.899 1.00 94.06 176 CYS A C 1
ATOM 1423 O O . CYS A 1 176 ? -11.364 4.897 18.757 1.00 94.06 176 CYS A O 1
ATOM 1425 N N . ASN A 1 177 ? -11.164 5.155 20.988 1.00 93.50 177 ASN A N 1
ATOM 1426 C CA . ASN A 1 177 ? -10.604 6.508 20.952 1.00 93.50 177 ASN A CA 1
ATOM 1427 C C . ASN A 1 177 ? -9.075 6.539 21.132 1.00 93.50 177 ASN A C 1
ATOM 1429 O O . ASN A 1 177 ? -8.493 7.614 21.017 1.00 93.50 177 ASN A O 1
ATOM 1433 N N . ASP A 1 178 ? -8.441 5.384 21.354 1.00 94.81 178 ASP A N 1
ATOM 1434 C CA . ASP A 1 178 ? -6.993 5.203 21.295 1.00 94.81 178 ASP A CA 1
ATOM 1435 C C . ASP A 1 178 ? -6.590 4.073 20.331 1.00 94.81 178 ASP A C 1
ATOM 1437 O O . ASP A 1 178 ? -7.364 3.167 19.994 1.00 94.81 178 ASP A O 1
ATOM 1441 N N . VAL A 1 179 ? -5.339 4.129 19.872 1.00 95.38 179 VAL A N 1
ATOM 1442 C CA . VAL A 1 179 ? -4.791 3.211 18.865 1.00 95.38 179 VAL A CA 1
ATOM 1443 C C . VAL A 1 179 ? -4.824 1.749 19.328 1.00 95.38 179 VAL A C 1
ATOM 1445 O O . VAL A 1 179 ? -5.097 0.850 18.527 1.00 95.38 179 VAL A O 1
ATOM 1448 N N . ASN A 1 180 ? -4.573 1.467 20.607 1.00 96.06 180 ASN A N 1
ATOM 1449 C CA . ASN A 1 180 ? -4.546 0.100 21.125 1.00 96.06 180 ASN A CA 1
ATOM 1450 C C . ASN A 1 180 ? -5.947 -0.508 21.191 1.00 96.06 180 ASN A C 1
ATOM 1452 O O . ASN A 1 180 ? -6.120 -1.672 20.814 1.00 96.06 180 ASN A O 1
ATOM 1456 N N . GLU A 1 181 ? -6.950 0.261 21.610 1.00 95.69 181 GLU A N 1
ATOM 1457 C CA . GLU A 1 181 ? -8.353 -0.148 21.554 1.00 95.69 181 GLU A CA 1
ATOM 1458 C C . GLU A 1 181 ? -8.786 -0.476 20.123 1.00 95.69 181 GLU A C 1
ATOM 1460 O O . GLU A 1 181 ? -9.303 -1.571 19.870 1.00 95.69 181 GLU A O 1
ATOM 1465 N N . VAL A 1 182 ? -8.483 0.406 19.164 1.00 97.12 182 VAL A N 1
ATOM 1466 C CA . VAL A 1 182 ? -8.764 0.174 17.739 1.00 97.12 182 VAL A CA 1
ATOM 1467 C C . VAL A 1 182 ? -8.113 -1.126 17.263 1.00 97.12 182 VAL A C 1
ATOM 1469 O O . VAL A 1 182 ? -8.796 -1.987 16.701 1.00 97.12 182 VAL A O 1
ATOM 1472 N N . LYS A 1 183 ? -6.816 -1.324 17.531 1.00 97.19 183 LYS A N 1
ATOM 1473 C CA . LYS A 1 183 ? -6.085 -2.547 17.149 1.00 97.19 183 LYS A CA 1
ATOM 1474 C C . LYS A 1 183 ? -6.715 -3.794 17.778 1.00 97.19 183 LYS A C 1
ATOM 1476 O O . LYS A 1 183 ? -6.851 -4.818 17.108 1.00 97.19 183 LYS A O 1
ATOM 1481 N N . ASN A 1 184 ? -7.132 -3.727 19.042 1.00 96.56 184 ASN A N 1
ATOM 1482 C CA . ASN A 1 184 ? -7.782 -4.840 19.738 1.00 96.56 184 ASN A CA 1
ATOM 1483 C C . ASN A 1 184 ? -9.109 -5.246 19.090 1.00 96.56 184 ASN A C 1
ATOM 1485 O O . ASN A 1 184 ? -9.378 -6.443 18.962 1.00 96.56 184 ASN A O 1
ATOM 1489 N N . VAL A 1 185 ? -9.914 -4.276 18.657 1.00 96.56 185 VAL A N 1
ATOM 1490 C CA . VAL A 1 185 ? -11.172 -4.546 17.954 1.00 96.56 185 VAL A CA 1
ATOM 1491 C C . VAL A 1 185 ? -10.916 -5.077 16.545 1.00 96.56 185 VAL A C 1
ATOM 1493 O O . VAL A 1 185 ? -11.517 -6.077 16.151 1.00 96.56 185 VAL A O 1
ATOM 1496 N N . LEU A 1 186 ? -9.985 -4.479 15.795 1.00 97.12 186 LEU A N 1
ATOM 1497 C CA . LEU A 1 186 ? -9.666 -4.919 14.433 1.00 97.12 186 LEU A CA 1
ATOM 1498 C C . LEU A 1 186 ? -9.199 -6.377 14.381 1.00 97.12 186 LEU A C 1
ATOM 1500 O O . LEU A 1 186 ? -9.654 -7.114 13.512 1.00 97.12 186 LEU A O 1
ATOM 1504 N N . ARG A 1 187 ? -8.412 -6.848 15.360 1.00 96.06 187 ARG A N 1
ATOM 1505 C CA . ARG A 1 187 ? -8.020 -8.272 15.456 1.00 96.06 187 ARG A CA 1
ATOM 1506 C C . ARG A 1 187 ? -9.204 -9.243 15.517 1.00 96.06 187 ARG A C 1
ATOM 1508 O O . ARG A 1 187 ? -9.038 -10.416 15.200 1.00 96.06 187 ARG A O 1
ATOM 1515 N N . ARG A 1 188 ? -10.373 -8.781 15.966 1.00 95.44 188 ARG A N 1
ATOM 1516 C CA . ARG A 1 188 ? -11.600 -9.586 16.065 1.00 95.44 188 ARG A CA 1
ATOM 1517 C C . ARG A 1 188 ? -12.488 -9.450 14.834 1.00 95.44 188 ARG A C 1
ATOM 1519 O O . ARG A 1 188 ? -13.231 -10.375 14.534 1.00 95.44 188 ARG A O 1
ATOM 1526 N N . CYS A 1 189 ? -12.420 -8.304 14.162 1.00 96.56 189 CYS A N 1
ATOM 1527 C CA . CYS A 1 189 ? -13.344 -7.929 13.093 1.00 96.56 189 CYS A CA 1
ATOM 1528 C C . CYS A 1 189 ? -12.714 -7.928 11.694 1.00 96.56 189 CYS A C 1
ATOM 1530 O O . CYS A 1 189 ? -13.407 -7.649 10.718 1.00 96.56 189 CYS A O 1
ATOM 1532 N N . VAL A 1 190 ? -11.415 -8.201 11.569 1.00 96.75 190 VAL A N 1
ATOM 1533 C CA . VAL A 1 190 ? -10.723 -8.327 10.283 1.00 96.75 190 VAL A CA 1
ATOM 1534 C C . VAL A 1 190 ? -10.240 -9.757 10.103 1.00 96.75 190 VAL A C 1
ATOM 1536 O O . VAL A 1 190 ? -9.489 -10.298 10.912 1.00 96.75 190 VAL A O 1
ATOM 1539 N N . HIS A 1 191 ? -10.650 -10.355 8.990 1.00 95.44 191 HIS A N 1
ATOM 1540 C CA . HIS A 1 191 ? -10.284 -11.709 8.607 1.00 95.44 191 HIS A CA 1
ATOM 1541 C C . HIS A 1 191 ? -9.242 -11.655 7.492 1.00 95.44 191 HIS A C 1
ATOM 1543 O O . HIS A 1 191 ? -9.570 -11.495 6.311 1.00 95.44 191 HIS A O 1
ATOM 1549 N N . GLY A 1 192 ? -7.973 -11.734 7.891 1.00 93.50 192 GLY A N 1
ATOM 1550 C CA . GLY A 1 192 ? -6.831 -11.748 6.980 1.00 93.50 192 GLY A CA 1
ATOM 1551 C C . GLY A 1 192 ? -6.704 -13.051 6.179 1.00 93.50 192 GLY A C 1
ATOM 1552 O O . GLY A 1 192 ? -7.313 -14.064 6.534 1.00 93.50 192 GLY A O 1
ATOM 1553 N N . PRO A 1 193 ? -5.903 -13.050 5.099 1.00 92.75 193 PRO A N 1
ATOM 1554 C CA . PRO A 1 193 ? -5.681 -14.240 4.286 1.00 92.75 193 PRO A CA 1
ATOM 1555 C C . PRO A 1 193 ? -4.953 -15.326 5.085 1.00 92.75 193 PRO A C 1
ATOM 1557 O O . PRO A 1 193 ? -3.894 -15.081 5.678 1.00 92.75 193 PRO A O 1
ATOM 1560 N N . SER A 1 194 ? -5.486 -16.549 5.044 1.00 91.50 194 SER A N 1
ATOM 1561 C CA . SER A 1 194 ? -4.802 -17.732 5.570 1.00 91.50 194 SER A CA 1
ATOM 1562 C C . SER A 1 194 ? -3.519 -18.029 4.775 1.00 91.50 194 SER A C 1
ATOM 1564 O O . SER A 1 194 ? -3.354 -17.541 3.652 1.00 91.50 194 SER A O 1
ATOM 1566 N N . PRO A 1 195 ? -2.603 -18.872 5.286 1.00 89.81 195 PRO A N 1
ATOM 1567 C CA . PRO A 1 195 ? -1.449 -19.322 4.507 1.00 89.81 195 PRO A CA 1
ATOM 1568 C C . PRO A 1 195 ? -1.834 -19.951 3.160 1.00 89.81 195 PRO A C 1
ATOM 1570 O O . PRO A 1 195 ? -1.105 -19.805 2.182 1.00 89.81 195 PRO A O 1
ATOM 1573 N N . GLN A 1 196 ? -2.979 -20.636 3.088 1.00 89.44 196 GLN A N 1
ATOM 1574 C CA . GLN A 1 196 ? -3.501 -21.207 1.849 1.00 89.44 196 GLN A CA 1
ATOM 1575 C C . GLN A 1 196 ? -4.003 -20.123 0.893 1.00 89.44 196 GLN A C 1
ATOM 1577 O O . GLN A 1 196 ? -3.750 -20.223 -0.305 1.00 89.44 196 GLN A O 1
ATOM 1582 N N . ASP A 1 197 ? -4.669 -19.085 1.405 1.00 91.06 197 ASP A N 1
ATOM 1583 C CA . ASP A 1 197 ? -5.114 -17.956 0.583 1.00 91.06 197 ASP A CA 1
ATOM 1584 C C . ASP A 1 197 ? -3.915 -17.206 -0.000 1.00 91.06 197 ASP A C 1
ATOM 1586 O O . ASP A 1 197 ? -3.894 -16.931 -1.194 1.00 91.06 197 ASP A O 1
ATOM 1590 N N . ARG A 1 198 ? -2.863 -16.980 0.797 1.00 89.19 198 ARG A N 1
ATOM 1591 C CA . ARG A 1 198 ? -1.626 -16.325 0.336 1.00 89.19 198 ARG A CA 1
ATOM 1592 C C . ARG A 1 198 ? -0.928 -17.067 -0.802 1.00 89.19 198 ARG A C 1
ATOM 1594 O O . ARG A 1 198 ? -0.309 -16.423 -1.630 1.00 89.19 198 ARG A O 1
ATOM 1601 N N . ARG A 1 199 ? -1.033 -18.399 -0.867 1.00 89.25 199 ARG A N 1
ATOM 1602 C CA . ARG A 1 199 ? -0.477 -19.200 -1.979 1.00 89.25 199 ARG A CA 1
ATOM 1603 C C . ARG A 1 199 ? -1.290 -19.092 -3.270 1.00 89.25 199 ARG A C 1
ATOM 1605 O O . ARG A 1 199 ? -0.805 -19.507 -4.317 1.00 89.25 199 ARG A O 1
ATOM 1612 N N . ARG A 1 200 ? -2.545 -18.646 -3.176 1.00 88.88 200 ARG A N 1
ATOM 1613 C CA . ARG A 1 200 ? -3.446 -18.457 -4.322 1.00 88.88 200 ARG A CA 1
ATOM 1614 C C . ARG A 1 200 ? -3.372 -17.040 -4.890 1.00 88.88 200 ARG A C 1
ATOM 1616 O O . ARG A 1 200 ? -3.839 -16.839 -6.008 1.00 88.88 200 ARG A O 1
ATOM 1623 N N . LEU A 1 201 ? -2.838 -16.095 -4.112 1.00 90.19 201 LEU A N 1
ATOM 1624 C CA . LEU A 1 201 ? -2.511 -14.731 -4.529 1.00 90.19 201 LEU A CA 1
ATOM 1625 C C . LEU A 1 201 ? -1.177 -14.718 -5.292 1.00 90.19 201 LEU A C 1
ATOM 1627 O O . LEU A 1 201 ? -1.027 -13.864 -6.193 1.00 90.19 201 LEU A O 1
#

Sequence (201 aa):
MKFLIATLLLMTSVQAKFVAPTIPQENSRRCFEKVCSGLSRHECNDRDEVRRVMDACTRQLDLRCIDLAKSKLSSYEYNELNEVLEIVKSCQYVNSNSVYMMQSRLSSYEINDLNEVVRLNDAAYLVQPNCYKQATRHLRSFDIDDLSEVRDIALMCQGTFDSYCYRTYCSRSHDCNDVNEVKNVLRRCVHGPSPQDRRRL

Foldseek 3Di:
DDDDDDPPPDPPPPQDAFDQDDADPVQLVVQLVVLCVLEDPVACPDPVRSVLSSVLSPQQRDPVQLVVLVVLEDCVQCHDSVLSSLSSNLRHQADVLLLVVLVVLEDSVQRYHSVSSSLSSNLRRQADNVQLCLLCVLEDSVLRHHSVLSSLSSNLRRTDFQPVQLCVQQVDNPQSNHSVSSSVSSVRGGHHDDPVRVVVD